Protein AF-F8KZX0-F1 (afdb_monomer_lite)

Sequence (262 aa):
MIFGRAATSLEFDDMYLGILDINRLIKRHTGSPDIGVRWKLYHRVVILLSEENKKFIFSDSNEFKTLSKIDRVSIVVEDLLTSICIQCSDLICHLLLLYSSYPEAFKANLDNCIHETLRLYPLTDIWTRKPEENERGWIASLIQLNRSGWSEPDHFKPERWNLEDHPQLISWGFDSRSCPASRIGYNLSKKMIQKVLLNENIWILPASNFKHNRTFLEGCQVWIGEGMKPPSLKWKFKGQWTNQFHQWIFSRLRMLDQGELW

Secondary structure (DSSP, 8-state):
-TTSSPPPHHHHHHHHHHHHHHHHHHHH--S---HHHHHHHHHHHHHHHHT--TTSTTTT-HHHHHS-HHHHHHIIIIIIIHIIIIIHHHHHHHHHHHHTT-HHHHHH-HHHHHHHHHHHS-S--EEEE--BTTB--EEEEHHHHHHTT-SSTTS--GGGGGSSS-----TT--GGG--TTHHHHHHHHHHHHIIIIISS-EEEEE-TT----TT-TT--EEEEEESSPPS-----BTTHHHHHHHHHHH-S-EEE-GGGB-

Radius of gyration: 20.17 Å; chains: 1; bounding box: 47×50×59 Å

InterPro domains:
  IPR036396 Cytochrome P450 superfamily [G3DSA:1.10.630.10] (86-219)
  IPR036396 Cytochrome P450 superfamily [SSF48264] (91-207)

Organism: Parachlamydia acanthamoebae (strain UV7) (NCBI:txid765952)

pLDDT: mean 79.88, std 13.05, range [42.66, 96.06]

Structure (mmCIF, N/CA/C/O backbone):
data_AF-F8KZX0-F1
#
_entry.id   AF-F8KZX0-F1
#
loop_
_atom_site.group_PDB
_atom_site.id
_atom_site.type_symbol
_atom_site.label_atom_id
_atom_site.label_alt_id
_atom_site.label_comp_id
_atom_site.label_asym_id
_atom_site.label_entity_id
_atom_site.label_seq_id
_atom_site.pdbx_PDB_ins_code
_atom_site.Cartn_x
_atom_site.Cartn_y
_atom_site.Cartn_z
_atom_site.occupancy
_atom_site.B_iso_or_equiv
_atom_site.auth_seq_id
_atom_site.auth_comp_id
_atom_site.auth_asym_id
_atom_site.auth_atom_id
_atom_site.pdbx_PDB_model_num
ATOM 1 N N . MET A 1 1 ? 14.305 -3.148 1.106 1.00 66.12 1 MET A N 1
ATOM 2 C CA . MET A 1 1 ? 15.443 -2.656 0.300 1.00 66.12 1 MET A CA 1
ATOM 3 C C . MET A 1 1 ? 15.276 -3.194 -1.115 1.00 66.12 1 MET A C 1
ATOM 5 O O . MET A 1 1 ? 15.649 -4.332 -1.347 1.00 66.12 1 MET A O 1
ATOM 9 N N . ILE A 1 2 ? 14.635 -2.448 -2.023 1.00 76.62 2 ILE A N 1
ATOM 10 C CA . ILE A 1 2 ? 14.327 -2.919 -3.394 1.00 76.62 2 ILE A CA 1
ATOM 11 C C . ILE A 1 2 ? 15.614 -3.122 -4.198 1.00 76.62 2 ILE A C 1
ATOM 13 O O . ILE A 1 2 ? 15.839 -4.190 -4.754 1.00 76.62 2 ILE A O 1
ATOM 17 N N . PHE A 1 3 ? 16.506 -2.133 -4.153 1.00 86.94 3 PHE A N 1
ATOM 18 C CA . PHE A 1 3 ? 17.828 -2.162 -4.780 1.00 86.94 3 PHE A CA 1
ATOM 19 C C . PHE A 1 3 ? 18.903 -2.736 -3.857 1.00 86.94 3 PHE A C 1
ATOM 21 O O . PHE A 1 3 ? 20.047 -2.315 -3.915 1.00 86.94 3 PHE A O 1
ATOM 28 N N . GLY A 1 4 ? 18.547 -3.628 -2.927 1.00 83.06 4 GLY A N 1
ATOM 29 C CA . GLY A 1 4 ? 19.534 -4.304 -2.078 1.00 83.06 4 GLY A CA 1
ATOM 30 C C . GLY A 1 4 ? 20.311 -3.423 -1.088 1.00 83.06 4 GLY A C 1
ATOM 31 O O . GLY A 1 4 ? 21.211 -3.918 -0.409 1.00 83.06 4 GLY A O 1
ATOM 32 N N . ARG A 1 5 ? 19.965 -2.134 -0.995 1.00 87.50 5 ARG A N 1
ATOM 33 C CA . ARG A 1 5 ? 20.520 -1.143 -0.065 1.00 87.50 5 ARG A CA 1
ATOM 34 C C . ARG A 1 5 ? 19.452 -0.163 0.424 1.00 87.50 5 ARG A C 1
ATOM 36 O O . ARG A 1 5 ? 18.318 -0.166 -0.069 1.00 87.50 5 ARG A O 1
ATOM 43 N N . ALA A 1 6 ? 19.819 0.649 1.413 1.00 83.56 6 ALA A N 1
ATOM 44 C CA . ALA A 1 6 ? 19.035 1.811 1.809 1.00 83.56 6 ALA A CA 1
ATOM 45 C C . ALA A 1 6 ? 19.079 2.874 0.701 1.00 83.56 6 ALA A C 1
ATOM 47 O O . ALA A 1 6 ? 20.105 3.034 0.031 1.00 83.56 6 ALA A O 1
ATOM 48 N N . ALA A 1 7 ? 17.957 3.567 0.512 1.00 84.50 7 ALA A N 1
ATOM 49 C CA . ALA A 1 7 ? 17.901 4.715 -0.379 1.00 84.50 7 ALA A CA 1
ATOM 50 C C . ALA A 1 7 ? 18.611 5.907 0.276 1.00 84.50 7 ALA A C 1
ATOM 52 O O . ALA A 1 7 ? 18.482 6.118 1.484 1.00 84.50 7 ALA A O 1
ATOM 53 N N . THR A 1 8 ? 19.351 6.678 -0.512 1.00 88.75 8 THR A N 1
ATOM 54 C CA . THR A 1 8 ? 19.869 7.983 -0.086 1.00 88.75 8 THR A CA 1
ATOM 55 C C . THR A 1 8 ? 18.732 9.008 -0.030 1.00 88.75 8 THR A C 1
ATOM 57 O O . THR A 1 8 ? 17.682 8.810 -0.645 1.00 88.75 8 THR A O 1
ATOM 60 N N . SER A 1 9 ? 18.925 10.128 0.675 1.00 85.69 9 SER A N 1
ATOM 61 C CA . SER A 1 9 ? 17.917 11.201 0.711 1.00 85.69 9 SER A CA 1
ATOM 62 C C . SER A 1 9 ? 17.603 11.735 -0.688 1.00 85.69 9 SER A C 1
ATOM 64 O O . SER A 1 9 ? 16.442 11.901 -1.035 1.00 85.69 9 SER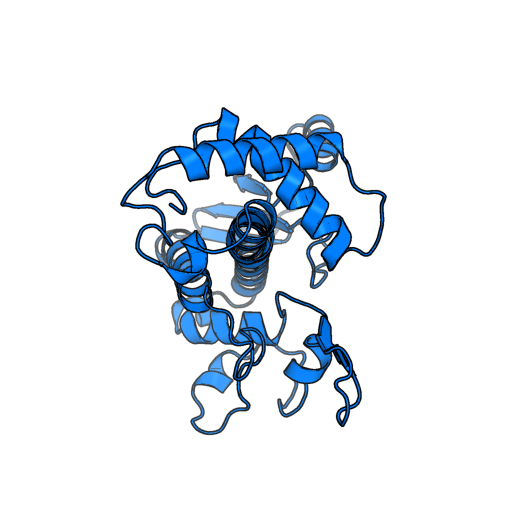 A O 1
ATOM 66 N N . LEU A 1 10 ? 18.632 11.897 -1.528 1.00 87.81 10 LEU A N 1
ATOM 67 C CA . LEU A 1 10 ? 18.468 12.339 -2.913 1.00 87.81 10 LEU A CA 1
ATOM 68 C C . LEU A 1 10 ? 17.626 11.355 -3.738 1.00 87.81 10 LEU A C 1
ATOM 70 O O . LEU A 1 10 ? 16.743 11.767 -4.482 1.00 87.81 10 LEU A O 1
ATOM 74 N N . GLU A 1 11 ? 17.883 10.051 -3.602 1.00 89.94 11 GLU A N 1
ATOM 75 C CA . GLU A 1 11 ? 17.077 9.017 -4.263 1.00 89.94 11 GLU A CA 1
ATOM 76 C C . GLU A 1 11 ? 15.624 9.056 -3.802 1.00 89.94 11 GLU A C 1
ATOM 78 O O . GLU A 1 11 ? 14.715 8.952 -4.622 1.00 89.94 11 GLU A O 1
ATOM 83 N N . PHE A 1 12 ? 15.401 9.218 -2.498 1.00 85.88 12 PHE A N 1
ATOM 84 C CA . PHE A 1 12 ? 14.059 9.330 -1.949 1.00 85.88 12 PHE A CA 1
ATOM 85 C C . PHE A 1 12 ? 13.320 10.546 -2.521 1.00 85.88 12 PHE A C 1
ATOM 87 O O . PHE A 1 12 ? 12.191 10.397 -2.989 1.00 85.88 12 PHE A O 1
ATOM 94 N N . ASP A 1 13 ? 13.960 11.714 -2.547 1.00 82.75 13 ASP A N 1
ATOM 95 C CA . ASP A 1 13 ? 13.355 12.959 -3.027 1.00 82.75 13 ASP A CA 1
ATOM 96 C C . ASP A 1 13 ? 13.044 12.919 -4.532 1.00 82.75 13 ASP A C 1
ATOM 98 O O . ASP A 1 13 ? 11.969 13.356 -4.954 1.00 82.75 13 ASP A O 1
ATOM 102 N N . ASP A 1 14 ? 13.935 12.332 -5.337 1.00 87.56 14 ASP A N 1
ATOM 103 C CA . ASP A 1 14 ? 13.727 12.161 -6.780 1.00 87.56 14 ASP A CA 1
ATOM 104 C C . ASP A 1 14 ? 12.597 11.172 -7.096 1.00 87.56 14 ASP A C 1
ATOM 106 O O . ASP A 1 14 ? 11.864 11.350 -8.072 1.00 87.56 14 ASP A O 1
ATOM 110 N N . MET A 1 15 ? 12.460 10.105 -6.302 1.00 88.75 15 MET A N 1
ATOM 111 C CA . MET A 1 15 ? 11.534 9.015 -6.610 1.00 88.75 15 MET A CA 1
ATOM 112 C C . MET A 1 15 ? 10.144 9.225 -6.011 1.00 88.75 15 MET A C 1
ATOM 114 O O . MET A 1 15 ? 9.132 8.978 -6.671 1.00 88.75 15 MET A O 1
ATOM 118 N N . TYR A 1 16 ? 10.071 9.660 -4.754 1.00 85.12 16 TYR A N 1
ATOM 119 C CA . TYR A 1 16 ? 8.833 9.622 -3.981 1.00 85.12 16 TYR A CA 1
ATOM 120 C C . TYR A 1 16 ? 7.743 10.537 -4.554 1.00 85.12 16 TYR A C 1
ATOM 122 O O . TYR A 1 16 ? 6.581 10.136 -4.625 1.00 85.12 16 TYR A O 1
ATOM 130 N N . LEU A 1 17 ? 8.102 11.739 -5.019 1.00 84.81 17 LEU A N 1
ATOM 131 C CA . LEU A 1 17 ? 7.138 12.667 -5.625 1.00 84.81 17 LEU A CA 1
ATOM 132 C C . LEU A 1 17 ? 6.527 12.109 -6.916 1.00 84.81 17 LEU A C 1
ATOM 134 O O . LEU A 1 17 ? 5.321 12.234 -7.119 1.00 84.81 17 LEU A O 1
ATOM 138 N N . GLY A 1 18 ? 7.327 11.441 -7.751 1.00 87.19 18 GLY A N 1
ATOM 139 C CA . GLY A 1 18 ? 6.820 10.793 -8.959 1.00 87.19 18 GLY A CA 1
ATOM 140 C C . GLY A 1 18 ? 5.894 9.610 -8.649 1.00 87.19 18 GLY A C 1
ATOM 141 O O . GLY A 1 18 ? 4.861 9.463 -9.296 1.00 87.19 18 GLY A O 1
ATOM 142 N N . ILE A 1 19 ? 6.205 8.810 -7.620 1.00 86.69 19 ILE A N 1
ATOM 143 C CA . ILE A 1 19 ? 5.333 7.708 -7.166 1.00 86.69 19 ILE A CA 1
ATOM 144 C C . ILE A 1 19 ? 3.990 8.263 -6.672 1.00 86.69 19 ILE A C 1
ATOM 146 O O . ILE A 1 19 ? 2.931 7.720 -6.992 1.00 86.69 19 ILE A O 1
ATOM 150 N N . LEU A 1 20 ? 4.014 9.368 -5.919 1.00 79.75 20 LEU A N 1
ATOM 151 C CA . LEU A 1 20 ? 2.794 10.041 -5.475 1.00 79.75 20 LEU A CA 1
ATOM 152 C C . LEU A 1 20 ? 1.958 10.570 -6.641 1.00 79.75 20 LEU A C 1
ATOM 154 O O . LEU A 1 20 ? 0.738 10.417 -6.609 1.00 79.75 20 LEU A O 1
ATOM 158 N N . ASP A 1 21 ? 2.582 11.182 -7.647 1.00 82.38 21 ASP A N 1
ATOM 159 C CA . ASP A 1 21 ? 1.889 11.666 -8.845 1.00 82.38 21 ASP A CA 1
ATOM 160 C C . ASP A 1 21 ? 1.216 10.516 -9.615 1.00 82.38 21 ASP A C 1
ATOM 162 O O . ASP A 1 21 ? 0.030 10.594 -9.937 1.00 82.38 21 ASP A O 1
ATOM 166 N N . ILE A 1 22 ? 1.927 9.401 -9.824 1.00 81.62 22 ILE A N 1
ATOM 167 C CA . ILE A 1 22 ? 1.373 8.189 -10.449 1.00 81.62 22 ILE A CA 1
ATOM 168 C C . ILE A 1 22 ? 0.162 7.684 -9.662 1.00 81.62 22 ILE A C 1
ATOM 170 O O . ILE A 1 22 ? -0.911 7.486 -10.233 1.00 81.62 22 ILE A O 1
ATOM 174 N N . ASN A 1 23 ? 0.292 7.548 -8.343 1.00 77.38 23 ASN A N 1
ATOM 175 C CA . ASN A 1 23 ? -0.811 7.104 -7.499 1.00 77.38 23 ASN A CA 1
ATOM 176 C C . ASN A 1 23 ? -2.001 8.079 -7.510 1.00 77.38 23 ASN A C 1
ATOM 178 O O . ASN A 1 23 ? -3.152 7.640 -7.483 1.00 77.38 23 ASN A O 1
ATOM 182 N N . ARG A 1 24 ? -1.752 9.395 -7.568 1.00 75.19 24 ARG A N 1
ATOM 183 C CA . ARG A 1 24 ? -2.810 10.408 -7.704 1.00 75.19 24 ARG A CA 1
ATOM 184 C C . ARG A 1 24 ? -3.602 10.195 -8.991 1.00 75.19 24 ARG A C 1
ATOM 186 O O . ARG A 1 24 ? -4.827 10.154 -8.924 1.00 75.19 24 ARG A O 1
ATOM 193 N N . LEU A 1 25 ? -2.936 9.980 -10.122 1.00 74.25 25 LEU A N 1
ATOM 194 C CA . LEU A 1 25 ? -3.635 9.732 -11.383 1.00 74.25 25 LEU A CA 1
ATOM 195 C C . LEU A 1 25 ? -4.366 8.384 -11.400 1.00 74.25 25 LEU A C 1
ATOM 197 O O . LEU A 1 25 ? -5.522 8.346 -11.809 1.00 74.25 25 LEU A O 1
ATOM 201 N N . ILE A 1 26 ? -3.738 7.307 -10.911 1.00 70.25 26 ILE A N 1
ATOM 202 C CA . ILE A 1 26 ? -4.334 5.959 -10.907 1.00 70.25 26 ILE A CA 1
ATOM 203 C C . ILE A 1 26 ? -5.531 5.873 -9.951 1.00 70.25 26 ILE A C 1
ATOM 205 O O . ILE A 1 26 ? -6.601 5.420 -10.345 1.00 70.25 26 ILE A O 1
ATOM 209 N N . LYS A 1 27 ? -5.374 6.286 -8.686 1.00 64.00 27 LYS A N 1
ATOM 210 C CA . LYS A 1 27 ? -6.422 6.114 -7.664 1.00 64.00 27 LYS A CA 1
ATOM 211 C C . LYS A 1 27 ? -7.394 7.287 -7.591 1.00 64.00 27 LYS A C 1
ATOM 213 O O . LYS A 1 27 ? -8.567 7.099 -7.283 1.00 64.00 27 LYS A O 1
ATOM 218 N N . ARG A 1 28 ? -6.940 8.519 -7.838 1.00 59.25 28 ARG A N 1
ATOM 219 C CA . ARG A 1 28 ? -7.712 9.736 -7.511 1.00 59.25 28 ARG A CA 1
ATOM 220 C C . ARG A 1 28 ? -8.344 10.411 -8.723 1.00 59.25 28 ARG A C 1
ATOM 222 O O . ARG A 1 28 ? -9.026 11.414 -8.538 1.00 59.25 28 ARG A O 1
ATOM 229 N N . HIS A 1 29 ? -8.158 9.843 -9.920 1.00 57.62 29 HIS A N 1
ATOM 230 C CA . HIS A 1 29 ? -8.886 10.168 -11.156 1.00 57.62 29 HIS A CA 1
ATOM 231 C C . HIS A 1 29 ? -8.921 11.669 -11.509 1.00 57.62 29 HIS A C 1
ATOM 233 O O . HIS A 1 29 ? -9.809 12.129 -12.223 1.00 57.62 29 HIS A O 1
ATOM 239 N N . THR A 1 30 ? -7.977 12.456 -10.989 1.00 54.84 30 THR A N 1
ATOM 240 C CA . THR A 1 30 ? -7.970 13.916 -11.088 1.00 54.84 30 THR A CA 1
ATOM 241 C C . THR A 1 30 ? -6.541 14.411 -11.271 1.00 54.84 30 THR A C 1
ATOM 243 O O . THR A 1 30 ? -5.635 14.005 -10.543 1.00 54.84 30 THR A O 1
ATOM 246 N N . GLY A 1 31 ? -6.345 15.296 -12.252 1.00 65.12 31 GLY A N 1
ATOM 247 C CA . GLY A 1 31 ? -5.082 15.997 -12.484 1.00 65.12 31 GLY A CA 1
ATOM 248 C C . GLY A 1 31 ? -4.433 15.719 -13.840 1.00 65.12 31 GLY A C 1
ATOM 249 O O . GLY A 1 31 ? -4.767 14.765 -14.540 1.00 65.12 31 GLY A O 1
ATOM 250 N N . SER A 1 32 ? -3.485 16.583 -14.189 1.00 79.88 32 SER A N 1
ATOM 251 C CA . SER A 1 32 ? -2.540 16.371 -15.285 1.00 79.88 32 SER A CA 1
ATOM 252 C C . SER A 1 32 ? -1.252 15.778 -14.714 1.00 79.88 32 SER A C 1
ATOM 254 O O . SER A 1 32 ? -0.872 16.162 -13.607 1.00 79.88 32 SER A O 1
ATOM 256 N N . PRO A 1 33 ? -0.567 14.877 -15.438 1.00 84.94 33 PRO A N 1
ATOM 257 C CA . PRO A 1 33 ? 0.698 14.326 -14.972 1.00 84.94 33 PRO A CA 1
ATOM 258 C C . PRO A 1 33 ? 1.737 15.433 -14.788 1.00 84.94 33 PRO A C 1
ATOM 260 O O . PRO A 1 33 ? 1.977 16.217 -15.710 1.00 84.94 33 PRO A O 1
ATOM 263 N N . ASP A 1 34 ? 2.403 15.461 -13.635 1.00 89.69 34 ASP A N 1
ATOM 264 C CA . ASP A 1 34 ? 3.603 16.277 -13.469 1.00 89.69 34 ASP A CA 1
ATOM 265 C C . ASP A 1 34 ? 4.776 15.594 -14.191 1.00 89.69 34 ASP A C 1
ATOM 267 O O . ASP A 1 34 ? 5.433 14.668 -13.702 1.00 89.69 34 ASP A O 1
ATOM 271 N N . ILE A 1 35 ? 5.015 16.041 -15.423 1.00 92.56 35 ILE A N 1
ATOM 272 C CA . ILE A 1 35 ? 6.053 15.482 -16.292 1.00 92.56 35 ILE A CA 1
ATOM 273 C C . ILE A 1 35 ? 7.449 15.673 -15.689 1.00 92.56 35 ILE A C 1
ATOM 275 O O . ILE A 1 35 ? 8.294 14.792 -15.835 1.00 92.56 35 ILE A O 1
ATOM 279 N N . GLY A 1 36 ? 7.693 16.774 -14.971 1.00 94.19 36 GLY A N 1
ATOM 280 C CA . GLY A 1 36 ? 8.998 17.071 -14.385 1.00 94.19 36 GLY A CA 1
ATOM 281 C C . GLY A 1 36 ? 9.389 16.060 -13.309 1.00 94.19 36 GLY A C 1
ATOM 282 O O . GLY A 1 36 ? 10.494 15.511 -13.345 1.00 94.19 36 GLY A O 1
ATOM 283 N N . VAL A 1 37 ? 8.478 15.760 -12.378 1.00 91.44 37 VAL A N 1
ATOM 284 C CA . VAL A 1 37 ? 8.741 14.764 -11.322 1.00 91.44 37 VAL A CA 1
ATOM 285 C C . VAL A 1 37 ? 8.771 13.336 -11.870 1.00 91.44 37 VAL A C 1
ATOM 287 O O . VAL A 1 37 ? 9.606 12.541 -11.437 1.00 91.44 37 VAL A O 1
ATOM 290 N N . ARG A 1 38 ? 7.940 13.005 -12.871 1.00 91.19 38 ARG A N 1
ATOM 291 C CA . ARG A 1 38 ? 7.985 11.694 -13.549 1.00 91.19 38 ARG A CA 1
ATOM 292 C C . ARG A 1 38 ? 9.307 11.462 -14.259 1.00 91.19 38 ARG A C 1
ATOM 294 O O . ARG A 1 38 ? 9.842 10.357 -14.214 1.00 91.19 38 ARG A O 1
ATOM 301 N N . TRP A 1 39 ? 9.847 12.503 -14.885 1.00 94.19 39 TRP A N 1
ATOM 302 C CA . TRP A 1 39 ? 11.127 12.432 -15.577 1.00 94.19 39 TRP A CA 1
ATOM 303 C C . TRP A 1 39 ? 12.280 12.172 -14.605 1.00 94.19 39 TRP A C 1
ATOM 305 O O . TRP A 1 39 ? 13.108 11.295 -14.854 1.00 94.19 39 TRP A O 1
ATOM 315 N N . LYS A 1 40 ? 12.296 12.863 -13.455 1.00 95.00 40 LYS A N 1
ATOM 316 C CA . LYS A 1 40 ? 13.271 12.609 -12.380 1.00 95.00 40 LYS A CA 1
ATOM 317 C C . LYS A 1 40 ? 13.188 11.175 -11.862 1.00 95.00 40 LYS A C 1
ATOM 319 O O . LYS A 1 40 ? 14.212 10.495 -11.816 1.00 95.00 40 LYS A O 1
ATOM 324 N N . LEU A 1 41 ? 11.981 10.698 -11.551 1.00 94.31 41 LEU A N 1
ATOM 325 C CA . LEU A 1 41 ? 11.744 9.319 -11.121 1.00 94.31 41 LEU A CA 1
ATOM 326 C C . LEU A 1 41 ? 12.252 8.310 -12.160 1.00 94.31 41 LEU A C 1
ATOM 328 O O . LEU A 1 41 ? 13.023 7.415 -11.815 1.00 94.31 41 LEU A O 1
ATOM 332 N N . TYR A 1 42 ? 11.868 8.476 -13.429 1.00 95.12 42 TYR A N 1
ATOM 333 C CA . TYR A 1 42 ? 12.300 7.603 -14.520 1.00 95.12 42 TYR A CA 1
ATOM 334 C C . TYR A 1 42 ? 13.828 7.541 -14.614 1.00 95.12 42 TYR A C 1
ATOM 336 O O . TYR A 1 42 ? 14.412 6.457 -14.560 1.00 95.12 42 TYR A O 1
ATOM 344 N N . HIS A 1 43 ? 14.495 8.695 -14.692 1.00 95.81 43 HIS A N 1
ATOM 345 C CA . HIS A 1 43 ? 15.951 8.747 -14.796 1.00 95.81 43 HIS A CA 1
ATOM 346 C C . HIS A 1 43 ? 16.648 8.158 -13.578 1.00 95.81 43 HIS A C 1
ATOM 348 O O . HIS A 1 43 ? 17.628 7.428 -13.735 1.00 95.81 43 HIS A O 1
ATOM 354 N N . ARG A 1 44 ? 16.130 8.422 -12.376 1.00 96.00 44 ARG A N 1
ATOM 355 C CA . ARG A 1 44 ? 16.688 7.861 -11.151 1.00 96.00 44 ARG A CA 1
ATOM 356 C C . ARG A 1 44 ? 16.623 6.337 -11.159 1.00 96.00 44 ARG A C 1
ATOM 358 O O . ARG A 1 44 ? 17.622 5.692 -10.857 1.00 96.00 44 ARG A O 1
ATOM 365 N N . VAL A 1 45 ? 15.490 5.758 -11.554 1.00 94.94 45 VAL A N 1
ATOM 366 C CA . VAL A 1 45 ? 15.341 4.299 -11.643 1.00 94.94 45 VAL A CA 1
ATOM 367 C C . VAL A 1 45 ? 16.236 3.716 -12.734 1.00 94.94 45 VAL A C 1
ATOM 369 O O . VAL A 1 45 ? 16.859 2.686 -12.501 1.00 94.94 45 VAL A O 1
ATOM 372 N N . VAL A 1 46 ? 16.380 4.379 -13.886 1.00 95.38 46 VAL A N 1
ATOM 373 C CA . VAL A 1 46 ? 17.326 3.947 -14.931 1.00 95.38 46 VAL A CA 1
ATOM 374 C C . VAL A 1 46 ? 18.761 3.892 -14.400 1.00 95.38 46 VAL A C 1
ATOM 376 O O . VAL A 1 46 ? 19.449 2.903 -14.647 1.00 95.38 46 VAL A O 1
ATOM 379 N N . ILE A 1 47 ? 19.199 4.911 -13.651 1.00 95.31 47 ILE A N 1
ATOM 380 C CA . ILE A 1 47 ? 20.528 4.929 -13.021 1.00 95.31 47 ILE A CA 1
ATOM 381 C C . ILE A 1 47 ? 20.664 3.749 -12.053 1.00 95.31 47 ILE A C 1
ATOM 383 O O . ILE A 1 47 ? 21.588 2.955 -12.196 1.00 95.31 47 ILE A O 1
ATOM 387 N N . LEU A 1 48 ? 19.706 3.567 -11.140 1.00 94.31 48 LEU A N 1
ATOM 388 C CA . LEU A 1 48 ? 19.738 2.483 -10.149 1.00 94.31 48 LEU A CA 1
ATOM 389 C C . LEU A 1 48 ? 19.741 1.088 -10.790 1.00 94.31 48 LEU A C 1
ATOM 391 O O . LEU A 1 48 ? 20.426 0.186 -10.313 1.00 94.31 48 LEU A O 1
ATOM 395 N N . LEU A 1 49 ? 19.006 0.903 -11.889 1.00 93.12 49 LEU A N 1
ATOM 396 C CA . LEU A 1 49 ? 19.005 -0.348 -12.651 1.00 93.12 49 LEU A CA 1
ATOM 397 C C . LEU A 1 49 ? 20.336 -0.606 -13.373 1.00 93.12 49 LEU A C 1
ATOM 399 O O . LEU A 1 49 ? 20.645 -1.760 -13.659 1.00 93.12 49 LEU A O 1
ATOM 403 N N . SER A 1 50 ? 21.119 0.438 -13.659 1.00 92.12 50 SER A N 1
ATOM 404 C CA . SER A 1 50 ? 22.447 0.318 -14.274 1.00 92.12 50 SER A CA 1
ATOM 405 C C . SER A 1 50 ? 23.579 0.041 -13.278 1.00 92.12 50 SER A C 1
ATOM 407 O O . SER A 1 50 ? 24.655 -0.364 -13.698 1.00 92.12 50 SER A O 1
ATOM 409 N N . GLU A 1 51 ? 23.346 0.188 -11.967 1.00 90.56 51 GLU A N 1
ATOM 410 C CA . GLU A 1 51 ? 24.350 -0.063 -10.914 1.00 90.56 51 GLU A CA 1
ATOM 411 C C . GLU A 1 51 ? 24.687 -1.562 -10.713 1.00 90.56 51 GLU A C 1
ATOM 413 O O . GLU A 1 51 ? 25.457 -1.895 -9.816 1.00 90.56 51 GLU A O 1
ATOM 418 N N . GLU A 1 52 ? 24.101 -2.473 -11.505 1.00 79.44 52 GLU A N 1
ATOM 419 C CA . GLU A 1 52 ? 24.307 -3.937 -11.464 1.00 79.44 52 GLU A CA 1
ATOM 420 C C . GLU A 1 52 ? 24.393 -4.530 -10.044 1.00 79.44 52 GLU A C 1
ATOM 422 O O . GLU A 1 52 ? 25.270 -5.323 -9.688 1.00 79.44 52 GLU A O 1
ATOM 427 N N . ASN A 1 53 ? 23.440 -4.155 -9.191 1.00 88.50 53 ASN A N 1
ATOM 428 C CA . ASN A 1 53 ? 23.426 -4.614 -7.812 1.00 88.50 53 ASN A CA 1
ATOM 429 C C . ASN A 1 53 ? 22.898 -6.053 -7.701 1.00 88.50 53 ASN A C 1
ATOM 431 O O . ASN A 1 53 ? 21.702 -6.298 -7.855 1.00 88.50 53 ASN A O 1
ATOM 435 N N . LYS A 1 54 ? 23.762 -7.004 -7.321 1.00 89.81 54 LYS A N 1
ATOM 436 C CA . LYS A 1 54 ? 23.388 -8.418 -7.100 1.00 89.81 54 LYS A CA 1
ATOM 437 C C . LYS A 1 54 ? 22.281 -8.621 -6.060 1.00 89.81 54 LYS A C 1
ATOM 439 O O . LYS A 1 54 ? 21.600 -9.637 -6.089 1.00 89.81 54 LYS A O 1
ATOM 444 N N . LYS A 1 55 ? 22.093 -7.667 -5.143 1.00 88.88 55 LYS A N 1
ATOM 445 C CA . LYS A 1 55 ? 21.039 -7.694 -4.118 1.00 88.88 55 LYS A CA 1
ATOM 446 C C . LYS A 1 55 ? 19.724 -7.044 -4.576 1.00 88.88 55 LYS A C 1
ATOM 448 O O . LYS A 1 55 ? 18.794 -6.956 -3.774 1.00 88.88 55 LYS A O 1
ATOM 453 N N . PHE A 1 56 ? 19.640 -6.530 -5.804 1.00 90.19 56 PHE A N 1
ATOM 454 C CA . PHE A 1 56 ? 18.379 -6.063 -6.383 1.00 90.19 56 PHE A CA 1
ATOM 455 C C . PHE A 1 56 ? 17.401 -7.234 -6.533 1.00 90.19 56 PHE A C 1
ATOM 457 O O . PHE A 1 56 ? 17.803 -8.328 -6.903 1.00 90.19 56 PHE A O 1
ATOM 464 N N . ILE A 1 57 ? 16.113 -7.010 -6.267 1.00 85.50 57 ILE A N 1
ATOM 465 C CA . ILE A 1 57 ? 15.111 -8.090 -6.226 1.00 85.50 57 ILE A CA 1
ATOM 466 C C . ILE A 1 57 ? 14.962 -8.869 -7.547 1.00 85.50 57 ILE A C 1
ATOM 468 O O . ILE A 1 57 ? 14.607 -10.042 -7.513 1.00 85.50 57 ILE A O 1
ATOM 472 N N . PHE A 1 58 ? 15.266 -8.246 -8.691 1.00 89.06 58 PHE A N 1
ATOM 473 C CA . PHE A 1 58 ? 15.251 -8.897 -10.007 1.00 89.06 58 PHE A CA 1
ATOM 474 C C . PHE A 1 58 ? 16.657 -9.077 -10.601 1.00 89.06 58 PHE A C 1
ATOM 476 O O . PHE A 1 58 ? 16.796 -9.213 -11.816 1.00 89.06 58 PHE A O 1
ATOM 483 N N . SER A 1 59 ? 17.712 -9.062 -9.775 1.00 88.50 59 SER A N 1
ATOM 484 C CA . SER A 1 59 ? 19.104 -9.202 -10.237 1.00 88.50 59 SER A CA 1
ATOM 485 C C . SER A 1 59 ? 19.345 -10.491 -11.029 1.00 88.50 59 SER A C 1
ATOM 487 O O . SER A 1 59 ? 20.098 -10.468 -12.003 1.00 88.50 59 SER A O 1
ATOM 489 N N . ASP A 1 60 ? 18.667 -11.580 -10.666 1.00 88.00 60 ASP A N 1
ATOM 490 C CA . ASP A 1 60 ? 18.839 -12.908 -11.266 1.00 88.00 60 ASP A CA 1
ATOM 491 C C . ASP A 1 60 ? 17.725 -13.295 -12.259 1.00 88.00 60 ASP A C 1
ATOM 493 O O . ASP A 1 60 ? 17.783 -14.370 -12.851 1.00 88.00 60 ASP A O 1
ATOM 497 N N . SER A 1 61 ? 16.727 -12.433 -12.501 1.00 91.06 61 SER A N 1
ATOM 498 C CA . SER A 1 61 ? 15.658 -12.730 -13.472 1.00 91.06 61 SER A CA 1
ATOM 499 C C . SER A 1 61 ? 16.109 -12.421 -14.898 1.00 91.06 61 SER A C 1
ATOM 501 O O . SER A 1 61 ? 16.355 -11.266 -15.259 1.00 91.06 61 SER A O 1
ATOM 503 N N . ASN A 1 62 ? 16.188 -13.460 -15.729 1.00 91.50 62 ASN A N 1
ATOM 504 C CA . ASN A 1 62 ? 16.498 -13.315 -17.150 1.00 91.50 62 ASN A CA 1
ATOM 505 C C . ASN A 1 62 ? 15.342 -12.654 -17.901 1.00 91.50 62 ASN A C 1
ATOM 507 O O . ASN A 1 62 ? 15.576 -11.785 -18.737 1.00 91.50 62 ASN A O 1
ATOM 511 N N . GLU A 1 63 ? 14.105 -12.992 -17.546 1.00 92.12 63 GLU A N 1
ATOM 512 C CA . GLU A 1 63 ? 12.889 -12.417 -18.115 1.00 92.12 63 GLU A CA 1
ATOM 513 C C . GLU A 1 63 ? 12.905 -10.901 -17.935 1.00 92.12 63 GLU A C 1
ATOM 515 O O . GLU A 1 63 ? 12.829 -10.163 -18.915 1.00 92.12 63 GLU A O 1
ATOM 520 N N . PHE A 1 64 ? 13.139 -10.429 -16.706 1.00 91.88 64 PHE A N 1
ATOM 521 C CA . PHE A 1 64 ? 13.234 -9.001 -16.417 1.00 91.88 64 PHE A CA 1
ATOM 522 C C . PHE A 1 64 ? 14.337 -8.317 -17.234 1.00 91.88 64 PHE A C 1
ATOM 524 O O . PHE A 1 64 ? 14.131 -7.220 -17.747 1.00 91.88 64 PHE A O 1
ATOM 531 N N . LYS A 1 65 ? 15.503 -8.954 -17.401 1.00 90.81 65 LYS A N 1
ATOM 532 C CA . LYS A 1 65 ? 16.624 -8.396 -18.181 1.00 90.81 65 LYS A CA 1
ATOM 533 C C . LYS A 1 65 ? 16.325 -8.281 -19.676 1.00 90.81 65 LYS A C 1
ATOM 535 O O . LYS A 1 65 ? 16.851 -7.366 -20.307 1.00 90.81 65 LYS A O 1
ATOM 540 N N . THR A 1 66 ? 15.503 -9.174 -20.229 1.00 94.75 66 THR A N 1
ATOM 541 C CA . THR A 1 66 ? 15.111 -9.140 -21.651 1.00 94.75 66 THR A CA 1
ATOM 542 C C . THR A 1 66 ? 14.095 -8.048 -21.982 1.00 94.75 66 THR A C 1
ATOM 544 O O . THR A 1 66 ? 13.940 -7.691 -23.148 1.00 94.75 66 THR A O 1
ATOM 547 N N . LEU A 1 67 ? 13.427 -7.489 -20.970 1.00 94.50 67 LEU A N 1
ATOM 548 C CA . LEU A 1 67 ? 12.449 -6.426 -21.157 1.00 94.50 67 LEU A CA 1
ATOM 549 C C . LEU A 1 67 ? 13.091 -5.120 -21.633 1.00 94.50 67 LEU A C 1
ATOM 551 O O . LEU A 1 67 ? 14.243 -4.781 -21.317 1.00 94.50 67 LEU A O 1
ATOM 555 N N . SER A 1 68 ? 12.290 -4.323 -22.341 1.00 96.06 68 SER A N 1
ATOM 556 C CA . SER A 1 68 ? 12.703 -2.979 -22.716 1.00 96.06 68 SER A CA 1
ATOM 557 C C . SER A 1 68 ? 13.003 -2.136 -21.468 1.00 96.06 68 SER A C 1
ATOM 559 O O . SER A 1 68 ? 12.574 -2.423 -20.347 1.00 96.06 68 SER A O 1
ATOM 561 N N . LYS A 1 69 ? 13.781 -1.065 -21.639 1.00 94.50 69 LYS A N 1
ATOM 562 C CA . LYS A 1 69 ? 14.119 -0.161 -20.531 1.00 94.50 69 LYS A CA 1
ATOM 563 C C . LYS A 1 69 ? 12.866 0.434 -19.882 1.00 94.50 69 LYS A C 1
ATOM 565 O O . LYS A 1 69 ? 12.820 0.533 -18.661 1.00 94.50 69 LYS A O 1
ATOM 570 N N . ILE A 1 70 ? 11.876 0.816 -20.690 1.00 92.75 70 ILE A N 1
ATOM 571 C CA . ILE A 1 70 ? 10.642 1.421 -20.188 1.00 92.75 70 ILE A CA 1
ATOM 572 C C . ILE A 1 70 ? 9.808 0.404 -19.404 1.00 92.75 70 ILE A C 1
ATOM 574 O O . ILE A 1 70 ? 9.355 0.730 -18.311 1.00 92.75 70 ILE A O 1
ATOM 578 N N . ASP A 1 71 ? 9.715 -0.839 -19.879 1.00 92.81 71 ASP A N 1
ATOM 579 C CA . ASP A 1 71 ? 8.965 -1.897 -19.189 1.00 92.81 71 ASP A CA 1
ATOM 580 C C . ASP A 1 71 ? 9.610 -2.250 -17.845 1.00 92.81 71 ASP A C 1
ATOM 582 O O . ASP A 1 71 ? 8.926 -2.374 -16.832 1.00 92.81 71 ASP A O 1
ATOM 586 N N . ARG A 1 72 ? 10.948 -2.324 -17.793 1.00 93.75 72 ARG A N 1
ATOM 587 C CA . ARG A 1 72 ? 11.676 -2.524 -16.530 1.00 93.75 72 ARG A CA 1
ATOM 588 C C . ARG A 1 72 ? 11.403 -1.413 -15.523 1.00 93.75 72 ARG A C 1
ATOM 590 O O . ARG A 1 72 ? 11.234 -1.693 -14.337 1.00 93.75 72 ARG A O 1
ATOM 597 N N . VAL A 1 73 ? 11.378 -0.159 -15.978 1.00 93.12 73 VAL A N 1
ATOM 598 C CA . VAL A 1 73 ? 11.057 0.978 -15.108 1.00 93.12 73 VAL A CA 1
ATOM 599 C C . VAL A 1 73 ? 9.603 0.905 -14.645 1.00 93.12 73 VAL A C 1
ATOM 601 O O . VAL A 1 73 ? 9.371 1.070 -13.452 1.00 93.12 73 VAL A O 1
ATOM 604 N N . SER A 1 74 ? 8.649 0.611 -15.534 1.00 89.75 74 SER A N 1
ATOM 605 C CA . SER A 1 74 ? 7.227 0.458 -15.184 1.00 89.75 74 SER A CA 1
ATOM 606 C C . SER A 1 74 ? 7.028 -0.624 -14.116 1.00 89.75 74 SER A C 1
ATOM 608 O O . SER A 1 74 ? 6.491 -0.313 -13.059 1.00 89.75 74 SER A O 1
ATOM 610 N N . ILE A 1 75 ? 7.596 -1.826 -14.273 1.00 88.88 75 ILE A N 1
ATOM 611 C CA . ILE A 1 75 ? 7.509 -2.892 -13.253 1.00 88.88 75 ILE A CA 1
ATOM 612 C C . ILE A 1 75 ? 8.063 -2.429 -11.896 1.00 88.88 75 ILE A C 1
ATOM 614 O O . ILE A 1 75 ? 7.486 -2.680 -10.837 1.00 88.88 75 ILE A O 1
ATOM 618 N N . VAL A 1 76 ? 9.205 -1.739 -11.885 1.00 90.31 76 VAL A N 1
ATOM 619 C CA . VAL A 1 76 ? 9.805 -1.278 -10.625 1.00 90.31 76 VAL A CA 1
ATOM 620 C C . VAL A 1 76 ? 8.985 -0.157 -9.987 1.00 90.31 76 VAL A C 1
ATOM 622 O O . VAL A 1 76 ? 8.830 -0.127 -8.767 1.00 90.31 76 VAL A O 1
ATOM 625 N N . VAL A 1 77 ? 8.470 0.775 -10.781 1.00 88.56 77 VAL A N 1
ATOM 626 C CA . VAL A 1 77 ? 7.781 1.972 -10.293 1.00 88.56 77 VAL A CA 1
ATOM 627 C C . VAL A 1 77 ? 6.312 1.701 -9.986 1.00 88.56 77 VAL A C 1
ATOM 629 O O . VAL A 1 77 ? 5.849 1.939 -8.867 1.00 88.56 77 VAL A O 1
ATOM 632 N N . GLU A 1 78 ? 5.575 1.230 -10.980 1.00 79.44 78 GLU A N 1
ATOM 633 C CA . GLU A 1 78 ? 4.126 1.065 -10.932 1.00 79.44 78 GLU A CA 1
ATOM 634 C C . GLU A 1 78 ? 3.760 -0.183 -10.136 1.00 79.44 78 GLU A C 1
ATOM 636 O O . GLU A 1 78 ? 2.949 -0.090 -9.219 1.00 79.44 78 GLU A O 1
ATOM 641 N N . ASP A 1 79 ? 4.421 -1.316 -10.378 1.00 79.06 79 ASP A N 1
ATOM 642 C CA . ASP A 1 79 ? 4.042 -2.555 -9.693 1.00 79.06 79 ASP A CA 1
ATOM 643 C C . ASP A 1 79 ? 4.703 -2.683 -8.320 1.00 79.06 79 ASP A C 1
ATOM 645 O O . ASP A 1 79 ? 4.043 -3.027 -7.340 1.00 79.06 79 ASP A O 1
ATOM 649 N N . LEU A 1 80 ? 6.004 -2.400 -8.202 1.00 83.12 80 LEU A N 1
ATOM 650 C CA . LEU A 1 80 ? 6.734 -2.664 -6.960 1.00 83.12 80 LEU A CA 1
ATOM 651 C C . LEU A 1 80 ? 6.717 -1.479 -5.985 1.00 83.12 80 LEU A C 1
ATOM 653 O O . LEU A 1 80 ? 6.283 -1.620 -4.839 1.00 83.12 80 LEU A O 1
ATOM 657 N N . LEU A 1 81 ? 7.206 -0.312 -6.409 1.00 84.19 81 LEU A N 1
ATOM 658 C CA . LEU A 1 81 ? 7.336 0.860 -5.539 1.00 84.19 81 LEU A CA 1
ATOM 659 C C . LEU A 1 81 ? 5.978 1.424 -5.131 1.00 84.19 81 LEU A C 1
ATOM 661 O O . LEU A 1 81 ? 5.798 1.740 -3.960 1.00 84.19 81 LEU A O 1
ATOM 665 N N . THR A 1 82 ? 5.010 1.510 -6.042 1.00 79.81 82 THR A N 1
ATOM 666 C CA . THR A 1 82 ? 3.664 1.988 -5.689 1.00 79.81 82 THR A CA 1
ATOM 667 C C . THR A 1 82 ? 2.979 1.034 -4.707 1.00 79.81 82 THR A C 1
ATOM 669 O O . THR A 1 82 ? 2.442 1.488 -3.693 1.00 79.81 82 THR A O 1
ATOM 672 N N . SER A 1 83 ? 3.072 -0.284 -4.918 1.00 76.75 83 SER A N 1
ATOM 673 C CA . SER A 1 83 ? 2.532 -1.276 -3.975 1.00 76.75 83 SER A CA 1
ATOM 674 C C . SER A 1 83 ? 3.197 -1.189 -2.596 1.00 76.75 83 SER A C 1
ATOM 676 O O . SER A 1 83 ? 2.527 -1.173 -1.563 1.00 76.75 83 SER A O 1
ATOM 678 N N . ILE A 1 84 ? 4.525 -1.065 -2.540 1.00 78.00 84 ILE A N 1
ATOM 679 C CA . ILE A 1 84 ? 5.239 -0.990 -1.258 1.00 78.00 84 ILE A CA 1
ATOM 680 C C . ILE A 1 84 ? 5.013 0.358 -0.564 1.00 78.00 84 ILE A C 1
ATOM 682 O O . ILE A 1 84 ? 4.694 0.396 0.619 1.00 78.00 84 ILE A O 1
ATOM 686 N N . CYS A 1 85 ? 5.191 1.474 -1.264 1.00 77.44 85 CYS A N 1
ATOM 687 C CA . CYS A 1 85 ? 5.168 2.795 -0.645 1.00 77.44 85 CYS A CA 1
ATOM 688 C C . CYS A 1 85 ? 3.753 3.281 -0.355 1.00 77.44 85 CYS A C 1
ATOM 690 O O . CYS A 1 85 ? 3.541 3.896 0.687 1.00 77.44 85 CYS A O 1
ATOM 692 N N . ILE A 1 86 ? 2.796 3.036 -1.250 1.00 76.00 86 ILE A N 1
ATOM 693 C CA . ILE A 1 86 ? 1.439 3.557 -1.089 1.00 76.00 86 ILE A CA 1
ATOM 694 C C . ILE A 1 86 ? 0.542 2.517 -0.445 1.00 76.00 86 ILE A C 1
ATOM 696 O O . ILE A 1 86 ? 0.014 2.774 0.629 1.00 76.00 86 ILE A O 1
ATOM 700 N N . GLN A 1 87 ? 0.395 1.336 -1.049 1.00 80.62 87 GLN A N 1
ATOM 701 C CA . GLN A 1 87 ? -0.580 0.365 -0.550 1.00 80.62 87 GLN A CA 1
ATOM 702 C C . GLN A 1 87 ? -0.211 -0.133 0.856 1.00 80.62 87 GLN A C 1
ATOM 704 O O . GLN A 1 87 ? -1.085 -0.208 1.714 1.00 80.62 87 GLN A O 1
ATOM 709 N N . CYS A 1 88 ? 1.071 -0.384 1.156 1.00 82.44 88 CYS A N 1
ATOM 710 C CA . CYS A 1 88 ? 1.451 -0.754 2.529 1.00 82.44 88 CYS A CA 1
ATOM 711 C C . CYS A 1 88 ? 1.226 0.390 3.526 1.00 82.44 88 CYS A C 1
ATOM 713 O O . CYS A 1 88 ? 0.846 0.127 4.667 1.00 82.44 88 CYS A O 1
ATOM 715 N N . SER A 1 89 ? 1.436 1.645 3.113 1.00 79.94 89 SER A N 1
ATOM 716 C CA . SER A 1 89 ? 1.144 2.808 3.959 1.00 79.94 89 SER A CA 1
ATOM 717 C C . SER A 1 89 ? -0.355 2.944 4.215 1.00 79.94 89 SER A C 1
ATOM 719 O O . SER A 1 89 ? -0.743 3.123 5.365 1.00 79.94 89 SER A O 1
ATOM 721 N N . ASP A 1 90 ? -1.194 2.788 3.187 1.00 81.19 90 ASP A N 1
ATOM 722 C CA . ASP A 1 90 ? -2.658 2.776 3.307 1.00 81.19 90 ASP A CA 1
ATOM 723 C C . ASP A 1 90 ? -3.106 1.660 4.268 1.00 81.19 90 ASP A C 1
ATOM 725 O O . ASP A 1 90 ? -3.867 1.910 5.204 1.00 81.19 90 ASP A O 1
ATOM 729 N N . LEU A 1 91 ? -2.563 0.445 4.117 1.00 87.00 91 LEU A N 1
ATOM 730 C CA . LEU A 1 91 ? -2.845 -0.678 5.014 1.00 87.00 91 LEU A CA 1
ATOM 731 C C . LEU A 1 91 ? -2.479 -0.354 6.462 1.00 87.00 91 LEU A C 1
ATOM 733 O O . LEU A 1 91 ? -3.294 -0.552 7.358 1.00 87.00 91 LEU A O 1
ATOM 737 N N . ILE A 1 92 ? -1.276 0.170 6.696 1.00 86.38 92 ILE A N 1
ATOM 738 C CA . ILE A 1 92 ? -0.835 0.595 8.028 1.00 86.38 92 ILE A CA 1
ATOM 739 C C . ILE A 1 92 ? -1.798 1.639 8.598 1.00 86.38 92 ILE A C 1
ATOM 741 O O . ILE A 1 92 ? -2.229 1.505 9.738 1.00 86.38 92 ILE A O 1
ATOM 745 N N . CYS A 1 93 ? -2.192 2.640 7.812 1.00 83.19 93 CYS A N 1
ATOM 746 C CA . CYS A 1 93 ? -3.143 3.659 8.249 1.00 83.19 93 CYS A CA 1
ATOM 747 C C . CYS A 1 93 ? -4.489 3.038 8.652 1.00 83.19 93 CYS A C 1
ATOM 749 O O . CYS A 1 93 ? -5.014 3.350 9.720 1.00 83.19 93 CYS A O 1
ATOM 751 N N . HIS A 1 94 ? -5.039 2.121 7.849 1.00 87.94 94 HIS A N 1
ATOM 752 C CA . HIS A 1 94 ? -6.278 1.423 8.196 1.00 87.94 94 HIS A CA 1
ATOM 753 C C . HIS A 1 94 ? -6.134 0.577 9.467 1.00 87.94 94 HIS A C 1
ATOM 755 O O . HIS A 1 94 ? -7.035 0.594 10.307 1.00 87.94 94 HIS A O 1
ATOM 761 N N . LEU A 1 95 ? -4.998 -0.104 9.643 1.00 90.62 95 LEU A N 1
ATOM 762 C CA . LEU A 1 95 ? -4.699 -0.886 10.844 1.00 90.62 95 LEU A CA 1
ATOM 763 C C . LEU A 1 95 ? -4.643 -0.002 12.092 1.00 90.62 95 LEU A C 1
ATOM 765 O O . LEU A 1 95 ? -5.253 -0.351 13.095 1.00 90.62 95 LEU A O 1
ATOM 769 N N . LEU A 1 96 ? -3.982 1.158 12.032 1.00 86.75 96 LEU A N 1
ATOM 770 C CA . LEU A 1 96 ? -3.906 2.102 13.156 1.00 86.75 96 LEU A CA 1
ATOM 771 C C . LEU A 1 96 ? -5.296 2.623 13.553 1.00 86.75 96 LEU A C 1
ATOM 773 O O . LEU A 1 96 ? -5.613 2.739 14.738 1.00 86.75 96 LEU A O 1
ATOM 777 N N . LEU A 1 97 ? -6.151 2.901 12.566 1.00 85.44 97 LEU A N 1
ATOM 778 C CA . LEU A 1 97 ? -7.521 3.351 12.815 1.00 85.44 97 LEU A CA 1
ATOM 779 C C . LEU A 1 97 ? -8.368 2.256 13.458 1.00 85.44 97 LEU A C 1
ATOM 781 O O . LEU A 1 97 ? -9.064 2.525 14.435 1.00 85.44 97 LEU A O 1
ATOM 785 N N . LEU A 1 98 ? -8.289 1.025 12.959 1.00 89.50 98 LEU A N 1
ATOM 786 C CA . LEU A 1 98 ? -9.020 -0.099 13.539 1.00 89.50 98 LEU A CA 1
ATOM 787 C C . LEU A 1 98 ? -8.485 -0.470 14.925 1.00 89.50 98 LEU A C 1
ATOM 789 O O . LEU A 1 98 ? -9.281 -0.694 15.833 1.00 89.50 98 LEU A O 1
ATOM 793 N N . TYR A 1 99 ? -7.168 -0.431 15.132 1.00 88.81 99 TYR A N 1
ATOM 794 C CA . TYR A 1 99 ? -6.548 -0.649 16.440 1.00 88.81 99 TYR A CA 1
ATOM 795 C C . TYR A 1 99 ? -7.093 0.311 17.500 1.00 88.81 99 TYR A C 1
ATOM 797 O O . TYR A 1 99 ? -7.362 -0.106 18.621 1.00 88.81 99 TYR A O 1
ATOM 805 N N . SER A 1 100 ? -7.336 1.579 17.143 1.00 85.38 100 SER A N 1
ATOM 806 C CA . SER A 1 100 ? -7.888 2.568 18.081 1.00 85.38 100 SER A CA 1
ATOM 807 C C . SER A 1 100 ? -9.263 2.191 18.652 1.00 85.38 100 SER A C 1
ATOM 809 O O . SER A 1 100 ? -9.626 2.658 19.733 1.00 85.38 100 SER A O 1
ATOM 811 N N . SER A 1 101 ? -10.018 1.358 17.926 1.00 87.56 101 SER A N 1
ATOM 812 C CA . SER A 1 101 ? -11.363 0.899 18.292 1.00 87.56 101 SER A CA 1
ATOM 813 C C . SER A 1 101 ? -11.388 -0.554 18.783 1.00 87.56 101 SER A C 1
ATOM 815 O O . SER A 1 101 ? -12.255 -0.907 19.575 1.00 87.56 101 SER A O 1
ATOM 817 N N . TYR A 1 102 ? -10.435 -1.386 18.351 1.00 91.81 102 TYR A N 1
ATOM 818 C CA . TYR A 1 102 ? -10.388 -2.826 18.631 1.00 91.81 102 TYR A CA 1
ATOM 819 C C . TYR A 1 102 ? -9.009 -3.295 19.147 1.00 91.81 102 TYR A C 1
ATOM 821 O O . TYR A 1 102 ? -8.470 -4.276 18.630 1.00 91.81 102 TYR A O 1
ATOM 829 N N . PRO A 1 103 ? -8.403 -2.644 20.160 1.00 88.50 103 PRO A N 1
ATOM 830 C CA . PRO A 1 103 ? -7.021 -2.933 20.560 1.00 88.50 103 PRO A CA 1
ATOM 831 C C . PRO A 1 103 ? -6.830 -4.375 21.053 1.00 88.50 103 PRO A C 1
ATOM 833 O O . PRO A 1 103 ? -5.834 -5.018 20.725 1.00 88.50 103 PRO A O 1
ATOM 836 N N . GLU A 1 104 ? -7.807 -4.921 21.780 1.00 90.56 104 GLU A N 1
ATOM 837 C CA . GLU A 1 104 ? -7.736 -6.289 22.309 1.00 90.56 104 GLU A CA 1
ATOM 838 C C . GLU A 1 104 ? -7.800 -7.352 21.204 1.00 90.56 104 GLU A C 1
ATOM 840 O O . GLU A 1 104 ? -7.118 -8.370 21.293 1.00 90.56 104 GLU A O 1
ATOM 845 N N . ALA A 1 105 ? -8.530 -7.097 20.113 1.00 93.44 105 ALA A N 1
ATOM 846 C CA . ALA A 1 105 ? -8.563 -8.013 18.973 1.00 93.44 105 ALA A CA 1
ATOM 847 C C . ALA A 1 105 ? -7.194 -8.100 18.277 1.00 93.44 105 ALA A C 1
ATOM 849 O O . ALA A 1 105 ? -6.741 -9.190 17.926 1.00 93.44 105 ALA A O 1
ATOM 850 N N . PHE A 1 106 ? -6.502 -6.964 18.141 1.00 92.75 106 PHE A N 1
ATOM 851 C CA . PHE A 1 106 ? -5.152 -6.904 17.571 1.00 92.75 106 PHE A CA 1
ATOM 852 C C . PHE A 1 106 ? -4.112 -7.602 18.454 1.00 92.75 106 PHE A C 1
ATOM 854 O O . PHE A 1 106 ? -3.206 -8.245 17.923 1.00 92.75 106 PHE A O 1
ATOM 861 N N . LYS A 1 107 ? -4.244 -7.499 19.784 1.00 89.81 107 LYS A N 1
ATOM 862 C CA . LYS A 1 107 ? -3.399 -8.233 20.741 1.00 89.81 107 LYS A CA 1
ATOM 863 C C . LYS A 1 107 ? -3.654 -9.738 20.688 1.00 89.81 107 LYS A C 1
ATOM 865 O O . LYS A 1 107 ? -2.706 -10.511 20.773 1.00 89.81 107 LYS A O 1
ATOM 870 N N . ALA A 1 108 ? -4.914 -10.145 20.535 1.00 92.62 108 ALA A N 1
ATOM 871 C CA . ALA A 1 108 ? -5.300 -11.550 20.490 1.00 92.62 108 ALA A CA 1
ATOM 872 C C . ALA A 1 108 ? -4.852 -12.239 19.193 1.00 92.62 108 ALA A C 1
ATOM 874 O O . ALA A 1 108 ? -4.250 -13.310 19.242 1.00 92.62 108 ALA A O 1
ATOM 875 N N . ASN A 1 109 ? -5.141 -11.642 18.031 1.00 94.75 109 ASN A N 1
ATOM 876 C CA . ASN A 1 109 ? -4.752 -12.199 16.738 1.00 94.75 109 ASN A CA 1
ATOM 877 C C . ASN A 1 109 ? -4.592 -11.101 15.672 1.00 94.75 109 ASN A C 1
ATOM 879 O O . ASN A 1 109 ? -5.536 -10.711 14.977 1.00 94.75 109 ASN A O 1
ATOM 883 N N . LEU A 1 110 ? -3.355 -10.625 15.519 1.00 94.69 110 LEU A N 1
ATOM 884 C CA . LEU A 1 110 ? -3.000 -9.605 14.534 1.00 94.69 110 LEU A CA 1
ATOM 885 C C . LEU A 1 110 ? -3.221 -10.068 13.086 1.00 94.69 110 LEU A C 1
ATOM 887 O O . LEU A 1 110 ? -3.578 -9.255 12.237 1.00 94.69 110 LEU A O 1
ATOM 891 N N . ASP A 1 111 ? -3.036 -11.352 12.793 1.00 95.25 111 ASP A N 1
ATOM 892 C CA . ASP A 1 111 ? -3.102 -11.865 11.422 1.00 95.25 111 ASP A CA 1
ATOM 893 C C . ASP A 1 111 ? -4.531 -11.799 10.889 1.00 95.25 111 ASP A C 1
ATOM 895 O O . ASP A 1 111 ? -4.772 -11.268 9.802 1.00 95.25 111 ASP A O 1
ATOM 899 N N . ASN A 1 112 ? -5.487 -12.207 11.720 1.00 95.94 112 ASN A N 1
ATOM 900 C CA . ASN A 1 112 ? -6.908 -12.045 11.450 1.00 95.94 112 ASN A CA 1
ATOM 901 C C . ASN A 1 112 ? -7.295 -10.571 11.291 1.00 95.94 112 ASN A C 1
ATOM 903 O O . ASN A 1 112 ? -8.066 -10.222 10.399 1.00 95.94 112 ASN A O 1
ATOM 907 N N . CYS A 1 113 ? -6.742 -9.688 12.128 1.00 96.06 113 CYS A N 1
ATOM 908 C CA . CYS A 1 113 ? -6.999 -8.254 12.023 1.00 96.06 113 CYS A CA 1
ATOM 909 C C . CYS A 1 113 ? -6.471 -7.674 10.706 1.00 96.06 113 CYS A C 1
ATOM 911 O O . CYS A 1 113 ? -7.144 -6.839 10.103 1.00 96.06 113 CYS A O 1
ATOM 913 N N . ILE A 1 114 ? -5.309 -8.123 10.222 1.00 95.00 114 ILE A N 1
ATOM 914 C CA . ILE A 1 114 ? -4.757 -7.688 8.931 1.00 95.00 114 ILE A CA 1
ATOM 915 C C . ILE A 1 114 ? -5.642 -8.147 7.772 1.00 95.00 114 ILE A C 1
ATOM 917 O O . ILE A 1 114 ? -5.983 -7.331 6.914 1.00 95.00 114 ILE A O 1
ATOM 921 N N . HIS A 1 115 ? -6.055 -9.415 7.754 1.00 94.12 115 HIS A N 1
ATOM 922 C CA . HIS A 1 115 ? -6.948 -9.927 6.711 1.00 94.12 115 HIS A CA 1
ATOM 923 C C . HIS A 1 115 ? -8.302 -9.214 6.716 1.00 94.12 115 HIS A C 1
ATOM 925 O O . HIS A 1 115 ? -8.765 -8.761 5.668 1.00 94.12 115 HIS A O 1
ATOM 931 N N . GLU A 1 116 ? -8.892 -9.013 7.894 1.00 94.69 116 GLU A N 1
ATOM 932 C CA . GLU A 1 116 ? -10.169 -8.314 8.017 1.00 94.69 116 GLU A CA 1
ATOM 933 C C . GLU A 1 116 ? -10.066 -6.835 7.631 1.00 94.69 116 GLU A C 1
ATOM 935 O O . GLU A 1 116 ? -10.971 -6.286 7.000 1.00 94.69 116 GLU A O 1
ATOM 940 N N . THR A 1 117 ? -8.935 -6.196 7.935 1.00 93.81 117 THR A N 1
ATOM 941 C CA . THR A 1 117 ? -8.656 -4.823 7.500 1.00 93.81 117 THR A CA 1
ATOM 942 C C . THR A 1 117 ? -8.639 -4.725 5.981 1.00 93.81 117 THR A C 1
ATOM 944 O O . THR A 1 117 ? -9.262 -3.829 5.421 1.00 93.81 117 THR A O 1
ATOM 947 N N . LEU A 1 118 ? -7.965 -5.655 5.304 1.00 91.12 118 LEU A N 1
ATOM 948 C CA . LEU A 1 118 ? -7.875 -5.683 3.843 1.00 91.12 118 LEU A CA 1
ATOM 949 C C . LEU A 1 118 ? -9.201 -6.007 3.169 1.00 91.12 118 LEU A C 1
ATOM 951 O O . LEU A 1 118 ? -9.459 -5.521 2.069 1.00 91.12 118 LEU A O 1
ATOM 955 N N . ARG A 1 119 ? -10.034 -6.831 3.804 1.00 91.38 119 ARG A N 1
ATOM 956 C CA . ARG A 1 119 ? -11.390 -7.111 3.331 1.00 91.38 119 ARG A CA 1
ATOM 957 C C . ARG A 1 119 ? -12.252 -5.851 3.395 1.00 91.38 119 ARG A C 1
ATOM 959 O O . ARG A 1 119 ? -12.923 -5.510 2.424 1.00 91.38 119 ARG A O 1
ATOM 966 N N . LEU A 1 120 ? -12.225 -5.152 4.531 1.00 89.06 120 LEU A N 1
ATOM 967 C CA . LEU A 1 120 ? -13.032 -3.951 4.759 1.00 89.06 120 LEU A CA 1
ATOM 968 C C . LEU A 1 120 ? -12.528 -2.742 3.948 1.00 89.06 120 LEU A C 1
ATOM 970 O O . LEU A 1 120 ? -13.326 -1.927 3.473 1.00 89.06 120 LEU A O 1
ATOM 974 N N . TYR A 1 121 ? -11.210 -2.649 3.776 1.00 87.44 121 TYR A N 1
ATOM 975 C CA . TYR A 1 121 ? -10.503 -1.573 3.087 1.00 87.44 121 TYR A CA 1
ATOM 976 C C . TYR A 1 121 ? -9.521 -2.150 2.053 1.00 87.44 121 TYR A C 1
ATOM 978 O O . TYR A 1 121 ? -8.311 -2.198 2.295 1.00 87.44 121 TYR A O 1
ATOM 986 N N . PRO A 1 122 ? -10.018 -2.619 0.893 1.00 84.81 122 PRO A N 1
ATOM 987 C CA . PRO A 1 122 ? -9.139 -3.072 -0.174 1.00 84.81 122 PRO A CA 1
ATOM 988 C C . PRO A 1 122 ? -8.257 -1.916 -0.655 1.00 84.81 122 PRO A C 1
ATOM 990 O O . PRO A 1 122 ? -8.729 -0.812 -0.905 1.00 84.81 122 PRO A O 1
ATOM 993 N N . LEU A 1 123 ? -6.961 -2.184 -0.819 1.00 81.00 123 LEU A N 1
ATOM 994 C CA . LEU A 1 123 ? -5.951 -1.166 -1.152 1.00 81.00 123 LEU A CA 1
ATOM 995 C C . LEU A 1 123 ? -5.963 -0.763 -2.636 1.00 81.00 123 LEU A C 1
ATOM 997 O O . LEU A 1 123 ? -5.168 0.078 -3.063 1.00 81.00 123 LEU A O 1
ATOM 1001 N N . THR A 1 124 ? -6.832 -1.395 -3.421 1.00 77.31 124 THR A N 1
ATOM 1002 C CA . THR A 1 124 ? -7.118 -1.106 -4.825 1.00 77.31 124 THR A CA 1
ATOM 1003 C C . THR A 1 124 ? -8.631 -1.117 -4.996 1.00 77.31 124 THR A C 1
ATOM 1005 O O . THR A 1 124 ? -9.292 -2.046 -4.537 1.00 77.31 124 THR A O 1
ATOM 1008 N N . ASP A 1 125 ? -9.185 -0.100 -5.652 1.00 71.81 125 ASP A N 1
ATOM 1009 C CA . ASP A 1 125 ? -10.641 0.071 -5.725 1.00 71.81 125 ASP A CA 1
ATOM 1010 C C . ASP A 1 125 ? -11.278 -0.680 -6.896 1.00 71.81 125 ASP A C 1
ATOM 1012 O O . ASP A 1 125 ? -12.414 -1.156 -6.798 1.00 71.81 125 ASP A O 1
ATOM 1016 N N . ILE A 1 126 ? -10.555 -0.766 -8.015 1.00 76.81 126 ILE A N 1
ATOM 1017 C CA . ILE A 1 126 ? -11.075 -1.227 -9.300 1.00 76.81 126 ILE A CA 1
ATOM 1018 C C . ILE A 1 126 ? -10.082 -2.192 -9.938 1.00 76.81 126 ILE A C 1
ATOM 1020 O O . ILE A 1 126 ? -8.889 -1.906 -10.023 1.00 76.81 126 ILE A O 1
ATOM 1024 N N . TRP A 1 127 ? -10.600 -3.300 -10.455 1.00 78.50 127 TRP A N 1
ATOM 1025 C CA . TRP A 1 127 ? -9.906 -4.132 -11.428 1.00 78.50 127 TRP A CA 1
ATOM 1026 C C . TRP A 1 127 ? -10.520 -3.964 -12.800 1.00 78.50 127 TRP A C 1
ATOM 1028 O O . TRP A 1 127 ? -11.736 -3.830 -12.942 1.00 78.50 127 TRP A O 1
ATOM 1038 N N . THR A 1 128 ? -9.661 -3.983 -13.811 1.00 79.62 128 THR A N 1
ATOM 1039 C CA . THR A 1 128 ? -10.074 -3.910 -15.206 1.00 79.62 128 THR A CA 1
ATOM 1040 C C . THR A 1 128 ? -9.443 -5.056 -15.976 1.00 79.62 128 THR A C 1
ATOM 1042 O O . THR A 1 128 ? -8.278 -5.398 -15.763 1.00 79.62 128 THR A O 1
ATOM 1045 N N . ARG A 1 129 ? -10.214 -5.640 -16.888 1.00 81.06 129 ARG A N 1
ATOM 1046 C CA . ARG A 1 129 ? -9.719 -6.571 -17.894 1.00 81.06 129 ARG A CA 1
ATOM 1047 C C . ARG A 1 129 ? -10.120 -6.050 -19.260 1.00 81.06 129 ARG A C 1
ATOM 1049 O O . ARG A 1 129 ? -11.285 -5.721 -19.488 1.00 81.06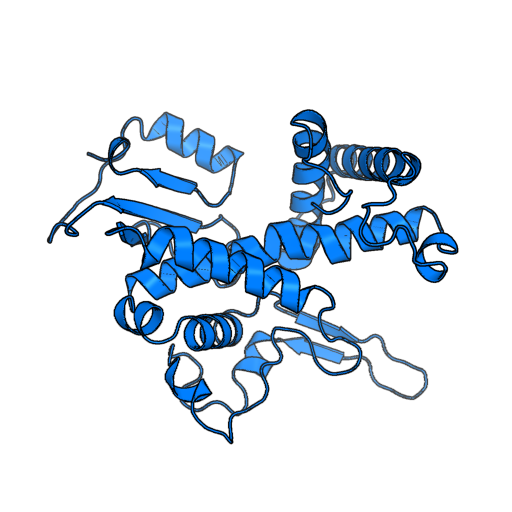 129 ARG A O 1
ATOM 1056 N N . LYS A 1 130 ? -9.147 -5.956 -20.164 1.00 82.75 130 LYS A N 1
ATOM 1057 C CA . LYS A 1 130 ? -9.422 -5.638 -21.565 1.00 82.75 130 LYS A CA 1
ATOM 1058 C C . LYS A 1 130 ? -10.143 -6.818 -22.226 1.00 82.75 130 LYS A C 1
ATOM 1060 O O . LYS A 1 130 ? -9.888 -7.953 -21.836 1.00 82.75 130 LYS A O 1
ATOM 1065 N N . PRO A 1 131 ? -11.033 -6.560 -23.195 1.00 88.06 131 PRO A N 1
ATOM 1066 C CA . PRO A 1 131 ? -11.607 -7.633 -23.991 1.00 88.06 131 PRO A CA 1
ATOM 1067 C C . PRO A 1 131 ? -10.508 -8.379 -24.756 1.00 88.06 131 PRO A C 1
ATOM 1069 O O . PRO A 1 131 ? -9.567 -7.760 -25.254 1.00 88.06 131 PRO A O 1
ATOM 1072 N N . GLU A 1 132 ? -10.664 -9.693 -24.858 1.00 88.31 132 GLU A N 1
ATOM 1073 C CA . GLU A 1 132 ? -9.901 -10.571 -25.752 1.00 88.31 132 GLU A CA 1
ATOM 1074 C C . GLU A 1 132 ? -10.859 -11.097 -26.837 1.00 88.31 132 GLU A C 1
ATOM 1076 O O . GLU A 1 132 ? -12.071 -10.922 -26.708 1.00 88.31 132 GLU A O 1
ATOM 1081 N N . GLU A 1 133 ? -10.356 -11.715 -27.914 1.00 84.25 133 GLU A N 1
ATOM 1082 C CA . GLU A 1 133 ? -11.161 -12.076 -29.105 1.00 84.25 133 GLU A CA 1
ATOM 1083 C C . GLU A 1 133 ? -12.482 -12.800 -28.784 1.00 84.25 133 GLU A C 1
ATOM 1085 O O . GLU A 1 133 ? -13.477 -12.580 -29.470 1.00 84.25 133 GLU A O 1
ATOM 1090 N N . ASN A 1 134 ? -12.518 -13.593 -27.706 1.00 86.94 134 ASN A N 1
ATOM 1091 C CA . ASN A 1 134 ? -13.697 -14.348 -27.271 1.00 86.94 134 ASN A CA 1
ATOM 1092 C C . ASN A 1 134 ? -14.190 -13.989 -25.859 1.00 86.94 134 ASN A C 1
ATOM 1094 O O . ASN A 1 134 ? -15.074 -14.660 -25.327 1.00 86.94 134 ASN A O 1
ATOM 1098 N N . GLU A 1 135 ? -13.651 -12.939 -25.237 1.00 83.19 135 GLU A N 1
ATOM 1099 C CA . GLU A 1 135 ? -13.992 -12.574 -23.863 1.00 83.19 135 GLU A CA 1
ATOM 1100 C C . GLU A 1 135 ? -14.319 -11.090 -23.732 1.00 83.19 135 GLU A C 1
ATOM 1102 O O . GLU A 1 135 ? -13.552 -10.209 -24.125 1.00 83.19 135 GLU A O 1
ATOM 1107 N N . ARG A 1 136 ? -15.471 -10.792 -23.121 1.00 83.69 136 ARG A N 1
ATOM 1108 C CA . ARG A 1 136 ? -15.840 -9.408 -22.826 1.00 83.69 136 ARG A CA 1
ATOM 1109 C C . ARG A 1 136 ? -14.919 -8.854 -21.747 1.00 83.69 136 ARG A C 1
ATOM 1111 O O . ARG A 1 136 ? -14.763 -9.445 -20.680 1.00 83.69 136 ARG A O 1
ATOM 1118 N N . GLY A 1 137 ? -14.371 -7.675 -22.019 1.00 85.19 137 GLY A N 1
ATOM 1119 C CA . GLY A 1 137 ? -13.694 -6.886 -21.006 1.00 85.19 137 GLY A CA 1
ATOM 1120 C C . GLY A 1 137 ? -14.659 -6.529 -19.882 1.00 85.19 137 GLY A C 1
ATOM 1121 O O . GLY A 1 137 ? -15.873 -6.436 -20.084 1.00 85.19 137 GLY A O 1
ATOM 1122 N N . TRP A 1 138 ? -14.117 -6.325 -18.691 1.00 83.75 138 TRP A N 1
ATOM 1123 C CA . TRP A 1 138 ? -14.910 -6.019 -17.513 1.00 83.75 138 TRP A CA 1
ATOM 1124 C C . TRP A 1 138 ? -14.185 -5.040 -16.603 1.00 83.75 138 TRP A C 1
ATOM 1126 O O . TRP A 1 138 ? -12.960 -4.914 -16.617 1.00 83.75 138 TRP A O 1
ATOM 1136 N N . ILE A 1 139 ? -14.983 -4.338 -15.809 1.00 82.25 139 ILE A N 1
ATOM 1137 C CA . ILE A 1 139 ? -14.535 -3.461 -14.738 1.00 82.25 139 ILE A CA 1
ATOM 1138 C C . ILE A 1 139 ? -15.266 -3.931 -13.489 1.00 82.25 139 ILE A C 1
ATOM 1140 O O . ILE A 1 139 ? -16.493 -4.014 -13.490 1.00 82.25 139 ILE A O 1
ATOM 1144 N N . ALA A 1 140 ? -14.524 -4.257 -12.437 1.00 81.50 140 ALA A N 1
ATOM 1145 C CA . ALA A 1 140 ? -15.097 -4.726 -11.187 1.00 81.50 140 ALA A CA 1
ATOM 1146 C C . ALA A 1 140 ? -14.614 -3.870 -10.020 1.00 81.50 140 ALA A C 1
ATOM 1148 O O . ALA A 1 140 ? -13.423 -3.586 -9.889 1.00 81.50 140 ALA A O 1
ATOM 1149 N N . SER A 1 141 ? -15.546 -3.478 -9.152 1.00 83.19 141 SER A N 1
ATOM 1150 C CA . SER A 1 141 ? -15.213 -2.818 -7.894 1.00 83.19 141 SER A CA 1
ATOM 1151 C C . SER A 1 141 ? -14.775 -3.865 -6.877 1.00 83.19 141 SER A C 1
ATOM 1153 O O . SER A 1 141 ? -15.591 -4.668 -6.420 1.00 83.19 141 SER A O 1
ATOM 1155 N N . LEU A 1 142 ? -13.506 -3.826 -6.476 1.00 79.88 142 LEU A N 1
ATOM 1156 C CA . LEU A 1 142 ? -12.976 -4.722 -5.448 1.00 79.88 142 LEU A CA 1
ATOM 1157 C C . LEU A 1 142 ? -13.661 -4.534 -4.100 1.00 79.88 142 LEU A C 1
ATOM 1159 O O . LEU A 1 142 ? -13.788 -5.480 -3.331 1.00 79.88 142 LEU A O 1
ATOM 1163 N N . ILE A 1 143 ? -14.141 -3.326 -3.823 1.00 80.12 143 ILE A N 1
ATOM 1164 C CA . ILE A 1 143 ? -14.970 -3.039 -2.657 1.00 80.12 143 ILE A CA 1
ATOM 1165 C C . ILE A 1 143 ? -16.240 -3.896 -2.667 1.00 80.12 143 ILE A C 1
ATOM 1167 O O . ILE A 1 143 ? -16.577 -4.510 -1.660 1.00 80.12 143 ILE A O 1
ATOM 1171 N N . GLN A 1 144 ? -16.963 -3.925 -3.788 1.00 83.12 144 GLN A N 1
ATOM 1172 C CA . GLN A 1 144 ? -18.220 -4.674 -3.877 1.00 83.12 144 GLN A CA 1
ATOM 1173 C C . GLN A 1 144 ? -17.968 -6.179 -3.887 1.00 83.12 144 GLN A C 1
ATOM 1175 O O . GLN A 1 144 ? -18.683 -6.934 -3.227 1.00 83.12 144 GLN A O 1
ATOM 1180 N N . LEU A 1 145 ? -16.908 -6.613 -4.568 1.00 83.06 145 LEU A N 1
ATOM 1181 C CA . LEU A 1 145 ? -16.513 -8.014 -4.571 1.00 83.06 145 LEU A CA 1
ATOM 1182 C C . LEU A 1 145 ? -16.110 -8.492 -3.161 1.00 83.06 145 LEU A C 1
ATOM 1184 O O . LEU A 1 145 ? -16.574 -9.541 -2.737 1.00 83.06 145 LEU A O 1
ATOM 1188 N N . ASN A 1 146 ? -15.359 -7.700 -2.382 1.00 82.62 146 ASN A N 1
ATOM 1189 C CA . ASN A 1 146 ? -14.978 -8.045 -0.999 1.00 82.62 146 ASN A CA 1
ATOM 1190 C C . ASN A 1 146 ? -16.133 -7.968 0.012 1.00 82.62 146 ASN A C 1
ATOM 1192 O O . ASN A 1 146 ? -16.006 -8.454 1.136 1.00 82.62 146 ASN A O 1
ATOM 1196 N N . ARG A 1 147 ? -17.254 -7.339 -0.349 1.00 85.56 147 ARG A N 1
ATOM 1197 C CA . ARG A 1 147 ? -18.496 -7.393 0.435 1.00 85.56 147 ARG A CA 1
ATOM 1198 C C . ARG A 1 147 ? -19.328 -8.628 0.102 1.00 85.56 147 ARG A C 1
ATOM 1200 O O . ARG A 1 147 ? -20.101 -9.087 0.936 1.00 85.56 147 ARG A O 1
ATOM 1207 N N . SER A 1 148 ? -19.186 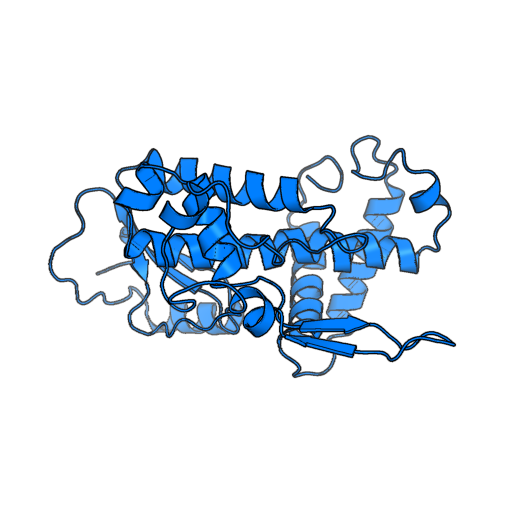-9.149 -1.112 1.00 84.31 148 SER A N 1
ATOM 1208 C CA . SER A 1 148 ? -19.992 -10.261 -1.606 1.00 84.31 148 SER A CA 1
ATOM 1209 C C . SER A 1 148 ? -19.619 -11.555 -0.882 1.00 84.31 148 SER A C 1
ATOM 1211 O O . SER A 1 148 ? -18.444 -11.861 -0.712 1.00 84.31 148 SER A O 1
ATOM 1213 N N . GLY A 1 149 ? -20.623 -12.304 -0.426 1.00 83.81 149 GLY A N 1
ATOM 1214 C CA . GLY A 1 149 ? -20.432 -13.570 0.294 1.00 83.81 149 GLY A CA 1
ATOM 1215 C C . GLY A 1 149 ? -20.113 -13.435 1.788 1.00 83.81 149 GLY A C 1
ATOM 1216 O O . GLY A 1 149 ? -20.168 -14.430 2.503 1.00 83.81 149 GLY A O 1
ATOM 1217 N N . TRP A 1 150 ? -19.844 -12.228 2.295 1.00 88.81 150 TRP A N 1
ATOM 1218 C CA . TRP A 1 150 ? -19.605 -11.994 3.721 1.00 88.81 150 TRP A CA 1
ATOM 1219 C C . TRP A 1 150 ? -20.891 -11.524 4.414 1.00 88.81 150 TRP A C 1
ATOM 1221 O O . TRP A 1 150 ? -21.516 -10.556 3.983 1.00 88.81 150 TRP A O 1
ATOM 1231 N N . SER A 1 151 ? -21.286 -12.164 5.522 1.00 89.44 151 SER A N 1
ATOM 1232 C CA . SER A 1 151 ? -22.351 -11.633 6.399 1.00 89.44 151 SER A CA 1
ATOM 1233 C C . SER A 1 151 ? -21.945 -10.261 6.948 1.00 89.44 151 SER A C 1
ATOM 1235 O O . SER A 1 151 ? -20.757 -10.015 7.064 1.00 89.44 151 SER A O 1
ATOM 1237 N N . GLU A 1 152 ? -22.863 -9.350 7.291 1.00 91.31 152 GLU A N 1
ATOM 1238 C CA . GLU A 1 152 ? -22.542 -8.020 7.873 1.00 91.31 152 GLU A CA 1
ATOM 1239 C C . GLU A 1 152 ? -21.251 -7.363 7.318 1.00 91.31 152 GLU A C 1
ATOM 1241 O O . GLU A 1 152 ? -20.324 -7.060 8.080 1.00 91.31 152 GLU A O 1
ATOM 1246 N N . PRO A 1 153 ? -21.144 -7.183 5.990 1.00 89.62 153 PRO A N 1
ATOM 1247 C CA . PRO A 1 153 ? -19.864 -6.968 5.311 1.00 89.62 153 PRO A CA 1
ATOM 1248 C C . PRO A 1 153 ? -19.209 -5.613 5.626 1.00 89.62 153 PRO A C 1
ATOM 1250 O O . PRO A 1 153 ? -18.043 -5.393 5.300 1.00 89.62 153 PRO A O 1
ATOM 1253 N N . ASP A 1 154 ? -19.935 -4.713 6.284 1.00 89.50 154 ASP A N 1
ATOM 1254 C CA . ASP A 1 154 ? -19.465 -3.383 6.677 1.00 89.50 154 ASP A CA 1
ATOM 1255 C C . ASP A 1 154 ? -18.896 -3.314 8.097 1.00 89.50 154 ASP A C 1
ATOM 1257 O O . ASP A 1 154 ? -18.365 -2.278 8.493 1.00 89.50 154 ASP A O 1
ATOM 1261 N N . HIS A 1 155 ? -18.968 -4.411 8.852 1.00 92.00 155 HIS A N 1
ATOM 1262 C CA . HIS A 1 155 ? -18.434 -4.488 10.207 1.00 92.00 155 HIS A CA 1
ATOM 1263 C C . HIS A 1 155 ? -17.054 -5.139 10.210 1.00 92.00 155 HIS A C 1
ATOM 1265 O O . HIS A 1 155 ? -16.815 -6.106 9.488 1.00 92.00 155 HIS A O 1
ATOM 1271 N N . PHE A 1 156 ? -16.165 -4.625 11.057 1.00 94.25 156 PHE A N 1
ATOM 1272 C CA . PHE A 1 156 ? -14.871 -5.239 11.329 1.00 94.25 156 PHE A CA 1
ATOM 1273 C C . PHE A 1 156 ? -15.058 -6.421 12.288 1.00 94.25 156 PHE A C 1
ATOM 1275 O O . PHE A 1 156 ? -15.416 -6.209 13.445 1.00 94.25 156 PHE A O 1
ATOM 1282 N N . LYS A 1 157 ? -14.846 -7.650 11.804 1.00 94.56 157 LYS A N 1
ATOM 1283 C CA . LYS A 1 157 ? -14.986 -8.887 12.594 1.00 94.56 157 LYS A CA 1
ATOM 1284 C C . LYS A 1 157 ? -13.820 -9.854 12.331 1.00 94.56 157 LYS A C 1
ATOM 1286 O O . LYS A 1 157 ? -13.922 -10.721 11.457 1.00 94.56 157 LYS A O 1
ATOM 1291 N N . PRO A 1 158 ? -12.686 -9.700 13.032 1.00 95.50 158 PRO A N 1
ATOM 1292 C CA . PRO A 1 158 ? -11.494 -10.514 12.797 1.00 95.50 158 PRO A CA 1
ATOM 1293 C C . PRO A 1 158 ? -11.705 -12.006 13.105 1.00 95.50 158 PRO A C 1
ATOM 1295 O O . PRO A 1 158 ? -11.016 -12.862 12.560 1.00 95.50 158 PRO A O 1
ATOM 1298 N N . GLU A 1 159 ? -12.678 -12.363 13.933 1.00 94.75 159 GLU A N 1
ATOM 1299 C CA . GLU A 1 159 ? -13.002 -13.746 14.281 1.00 94.75 159 GLU A CA 1
ATOM 1300 C C . GLU A 1 159 ? -13.496 -14.598 13.098 1.00 94.75 159 GLU A C 1
ATOM 1302 O O . GLU A 1 159 ? -13.426 -15.822 13.169 1.00 94.75 159 GLU A O 1
ATOM 1307 N N . ARG A 1 160 ? -13.930 -13.985 11.986 1.00 92.31 160 ARG A N 1
ATOM 1308 C CA . ARG A 1 160 ? -14.363 -14.714 10.776 1.00 92.31 160 ARG A CA 1
ATOM 1309 C C . ARG A 1 160 ? -13.260 -15.567 10.162 1.00 92.31 160 ARG A C 1
ATOM 1311 O O . ARG A 1 160 ? -13.546 -16.598 9.571 1.00 92.31 160 ARG A O 1
ATOM 1318 N N . TRP A 1 161 ? -12.011 -15.143 10.329 1.00 93.38 161 TRP A N 1
ATOM 1319 C CA . TRP A 1 161 ? -10.833 -15.840 9.815 1.00 93.38 161 TRP A CA 1
ATOM 1320 C C . TRP A 1 161 ? -10.452 -17.069 10.655 1.00 93.38 161 TRP A C 1
ATOM 1322 O O . TRP A 1 161 ? -9.498 -17.759 10.322 1.00 93.38 161 TRP A O 1
ATOM 1332 N N . ASN A 1 162 ? -11.186 -17.351 11.739 1.00 91.69 162 ASN A N 1
ATOM 1333 C CA . ASN A 1 162 ? -11.064 -18.605 12.489 1.00 91.69 162 ASN A CA 1
ATOM 1334 C C . ASN A 1 162 ? -11.932 -19.731 11.906 1.00 91.69 162 ASN A C 1
ATOM 1336 O O . ASN A 1 162 ? -11.779 -20.880 12.310 1.00 91.69 162 ASN A O 1
ATOM 1340 N N . LEU A 1 163 ? -12.886 -19.401 11.031 1.00 88.56 163 LEU A N 1
ATOM 1341 C CA . LEU A 1 163 ? -13.755 -20.383 10.390 1.00 88.56 163 LEU A CA 1
ATOM 1342 C C . LEU A 1 163 ? -13.004 -21.028 9.224 1.00 88.56 163 LEU A C 1
ATOM 1344 O O . LEU A 1 163 ? -12.344 -20.328 8.466 1.00 88.56 163 LEU A O 1
ATOM 1348 N N . GLU A 1 164 ? -13.128 -22.342 9.050 1.00 80.44 164 GLU A N 1
ATOM 1349 C CA . GLU A 1 164 ? -12.547 -23.013 7.877 1.00 80.44 164 GLU A CA 1
ATOM 1350 C C . GLU A 1 164 ? -13.268 -22.623 6.577 1.00 80.44 164 GLU A C 1
ATOM 1352 O O . GLU A 1 164 ? -12.644 -22.548 5.521 1.00 80.44 164 GLU A O 1
ATOM 1357 N N . ASP A 1 165 ? -14.569 -22.333 6.665 1.00 81.31 165 ASP A N 1
ATOM 1358 C CA . ASP A 1 165 ? -15.411 -21.938 5.536 1.00 81.31 165 ASP A CA 1
ATOM 1359 C C . ASP A 1 165 ? -15.715 -20.434 5.596 1.00 81.31 165 ASP A C 1
ATOM 1361 O O . ASP A 1 165 ? -16.718 -19.984 6.158 1.00 81.31 165 ASP A O 1
ATOM 1365 N N . HIS A 1 166 ? -14.795 -19.635 5.057 1.00 86.19 166 HIS A N 1
ATOM 1366 C CA . HIS A 1 166 ? -15.011 -18.216 4.794 1.00 86.19 166 HIS A CA 1
ATOM 1367 C C . HIS A 1 166 ? -14.711 -17.903 3.319 1.00 86.19 166 HIS A C 1
ATOM 1369 O O . HIS A 1 166 ? -13.862 -18.559 2.707 1.00 86.19 166 HIS A O 1
ATOM 1375 N N . PRO A 1 167 ? -15.339 -16.870 2.721 1.00 87.12 167 PRO A N 1
ATOM 1376 C CA . PRO A 1 167 ? -14.998 -16.459 1.363 1.00 87.12 167 PRO A CA 1
ATOM 1377 C C . PRO A 1 167 ? -13.505 -16.125 1.221 1.00 87.12 167 PRO A C 1
ATOM 1379 O O . PRO A 1 167 ? -12.842 -15.707 2.173 1.00 87.12 167 PRO A O 1
ATOM 1382 N N . GLN A 1 168 ? -12.953 -16.286 0.019 1.00 86.06 168 GLN A N 1
ATOM 1383 C CA . GLN A 1 168 ? -11.545 -15.977 -0.227 1.00 86.06 168 GLN A CA 1
ATOM 1384 C C . GLN A 1 168 ? -11.279 -14.466 -0.128 1.00 86.06 168 GLN A C 1
ATOM 1386 O O . GLN A 1 168 ? -12.045 -13.647 -0.641 1.00 86.06 168 GLN A O 1
ATOM 1391 N N . LEU A 1 169 ? -10.154 -14.085 0.488 1.00 86.75 169 LEU A N 1
ATOM 139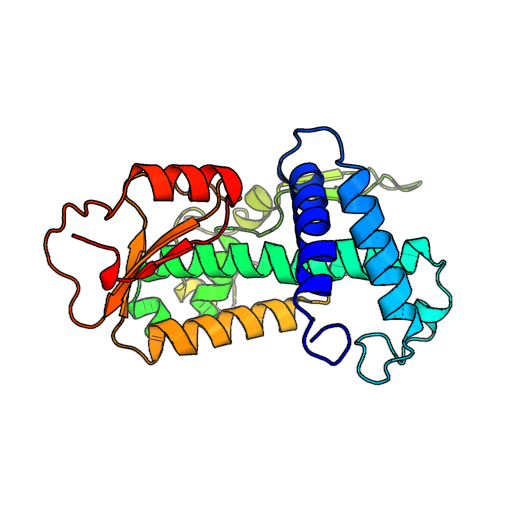2 C CA . LEU A 1 169 ? -9.683 -12.700 0.472 1.00 86.75 169 LEU A CA 1
ATOM 1393 C C . LEU A 1 169 ? -9.157 -12.340 -0.921 1.00 86.75 169 LEU A C 1
ATOM 1395 O O . LEU A 1 169 ? -8.059 -12.743 -1.297 1.00 86.75 169 LEU A O 1
ATOM 1399 N N . ILE A 1 170 ? -9.905 -11.531 -1.661 1.00 86.94 170 ILE A N 1
ATOM 1400 C CA . ILE A 1 170 ? -9.528 -11.111 -3.020 1.00 86.94 170 ILE A CA 1
ATOM 1401 C C . ILE A 1 170 ? -8.715 -9.807 -3.049 1.00 86.94 170 ILE A C 1
ATOM 1403 O O . ILE A 1 170 ? -8.185 -9.434 -4.092 1.00 86.94 170 ILE A O 1
ATOM 1407 N N . SER A 1 171 ? -8.583 -9.103 -1.918 1.00 84.62 171 SER A N 1
ATOM 1408 C CA . SER A 1 171 ? -7.832 -7.837 -1.825 1.00 84.62 171 SER A CA 1
ATOM 1409 C C . SER A 1 171 ? -6.351 -7.966 -2.184 1.00 84.62 171 SER A C 1
ATOM 1411 O O . SER A 1 171 ? -5.715 -6.968 -2.515 1.00 84.62 171 SER A O 1
ATOM 1413 N N . TRP A 1 172 ? -5.806 -9.183 -2.142 1.00 84.00 172 TRP A N 1
ATOM 1414 C CA . TRP A 1 172 ? -4.449 -9.481 -2.587 1.00 84.00 172 TRP A CA 1
ATOM 1415 C C . TRP A 1 172 ? -4.353 -9.894 -4.052 1.00 84.00 172 TRP A C 1
ATOM 1417 O O . TRP A 1 172 ? -3.272 -10.286 -4.466 1.00 84.00 172 TRP A O 1
ATOM 1427 N N . GLY A 1 173 ? -5.416 -9.826 -4.848 1.00 79.31 173 GLY A N 1
ATOM 1428 C CA . GLY A 1 173 ? -5.419 -10.475 -6.156 1.00 79.31 173 GLY A CA 1
ATOM 1429 C C . GLY A 1 173 ? -6.065 -11.856 -6.109 1.00 79.31 173 GLY A C 1
ATOM 1430 O O . GLY A 1 173 ? -6.192 -12.467 -5.050 1.00 79.31 173 GLY A O 1
ATOM 1431 N N . PHE A 1 174 ? -6.492 -12.329 -7.273 1.00 77.56 174 PHE A N 1
ATOM 1432 C CA . PHE A 1 174 ? -7.042 -13.664 -7.469 1.00 77.56 174 PHE A CA 1
ATOM 1433 C C . PHE A 1 174 ? -6.392 -14.289 -8.707 1.00 77.56 174 PHE A C 1
ATOM 1435 O O . PHE A 1 174 ? -6.140 -13.588 -9.694 1.00 77.56 174 PHE A O 1
ATOM 1442 N N . ASP A 1 175 ? -6.117 -15.594 -8.637 1.00 77.94 175 ASP A N 1
ATOM 1443 C CA . ASP A 1 175 ? -5.549 -16.394 -9.729 1.00 77.94 175 ASP A CA 1
ATOM 1444 C C . ASP A 1 175 ? -4.244 -15.779 -10.296 1.00 77.94 175 ASP A C 1
ATOM 1446 O O . ASP A 1 175 ? -3.395 -15.314 -9.526 1.00 77.94 175 ASP A O 1
ATOM 1450 N N . SER A 1 176 ? -4.075 -15.725 -11.620 1.00 72.44 176 SER A N 1
ATOM 1451 C CA . SER A 1 176 ? -2.919 -15.148 -12.327 1.00 72.44 176 SER A CA 1
ATOM 1452 C C . SER A 1 176 ? -2.637 -13.671 -12.016 1.00 72.44 176 SER A C 1
ATOM 1454 O O . SER A 1 176 ? -1.567 -13.164 -12.349 1.00 72.44 176 SER A O 1
ATOM 1456 N N . ARG A 1 177 ? -3.572 -12.969 -11.362 1.00 73.81 177 ARG A N 1
ATOM 1457 C CA . ARG A 1 177 ? -3.431 -11.572 -10.917 1.00 73.81 177 ARG A CA 1
ATOM 1458 C C . ARG A 1 177 ? -3.200 -11.448 -9.410 1.00 73.81 177 ARG A C 1
ATOM 1460 O O . ARG A 1 177 ? -3.352 -10.360 -8.855 1.00 73.81 177 ARG A O 1
ATOM 1467 N N . SER A 1 178 ? -2.829 -12.540 -8.745 1.00 78.94 178 SER A N 1
ATOM 1468 C CA . SER A 1 178 ? -2.371 -12.513 -7.355 1.00 78.94 178 SER A CA 1
ATOM 1469 C C . SER A 1 178 ? -1.175 -11.570 -7.199 1.00 78.94 178 SER A C 1
ATOM 1471 O O . SER A 1 178 ? -0.220 -11.615 -7.971 1.00 78.94 178 SER A O 1
ATOM 1473 N N . CYS A 1 179 ? -1.226 -10.702 -6.192 1.00 79.44 179 CYS A N 1
ATOM 1474 C CA . CYS A 1 179 ? -0.210 -9.698 -5.924 1.00 79.44 179 CYS A CA 1
ATOM 1475 C C . CYS A 1 179 ? 1.116 -10.390 -5.572 1.00 79.44 179 CYS A C 1
ATOM 1477 O O . CYS A 1 179 ? 1.214 -11.028 -4.512 1.00 79.44 179 CYS A O 1
ATOM 1479 N N . PRO A 1 180 ? 2.168 -10.224 -6.397 1.00 75.50 180 PRO A N 1
ATOM 1480 C CA . PRO A 1 180 ? 3.455 -10.879 -6.169 1.00 75.50 180 PRO A CA 1
ATOM 1481 C C . PRO A 1 180 ? 4.163 -10.336 -4.919 1.00 75.50 180 PRO A C 1
ATOM 1483 O O . PRO A 1 180 ? 4.998 -11.011 -4.318 1.00 75.50 180 PRO A O 1
ATOM 1486 N N . ALA A 1 181 ? 3.807 -9.122 -4.491 1.00 77.25 181 ALA A N 1
ATOM 1487 C CA . ALA A 1 181 ? 4.358 -8.462 -3.314 1.00 77.25 181 ALA A CA 1
ATOM 1488 C C . ALA A 1 181 ? 3.515 -8.660 -2.038 1.00 77.25 181 ALA A C 1
ATOM 1490 O O . ALA A 1 181 ? 3.866 -8.095 -1.001 1.00 77.25 181 ALA A O 1
ATOM 1491 N N . SER A 1 182 ? 2.448 -9.471 -2.071 1.00 83.31 182 SER A N 1
ATOM 1492 C CA . SER A 1 182 ? 1.536 -9.697 -0.932 1.00 83.31 182 SER A CA 1
ATOM 1493 C C . SER A 1 182 ? 2.279 -10.073 0.353 1.00 83.31 182 SER A C 1
ATOM 1495 O O . SER A 1 182 ? 2.105 -9.432 1.387 1.00 83.31 182 SER A O 1
ATOM 1497 N N . ARG A 1 183 ? 3.211 -11.033 0.274 1.00 84.19 183 ARG A N 1
ATOM 1498 C CA . ARG A 1 183 ? 4.039 -11.455 1.416 1.00 84.19 183 ARG A CA 1
ATOM 1499 C C . ARG A 1 183 ? 4.909 -10.324 1.971 1.00 84.19 183 ARG A C 1
ATOM 1501 O O . ARG A 1 183 ? 5.117 -10.252 3.179 1.00 84.19 183 ARG A O 1
ATOM 1508 N N . ILE A 1 184 ? 5.445 -9.461 1.106 1.00 82.19 184 ILE A N 1
ATOM 1509 C CA . ILE A 1 184 ? 6.273 -8.323 1.530 1.00 82.19 184 ILE A CA 1
ATOM 1510 C C . ILE A 1 184 ? 5.397 -7.305 2.256 1.00 82.19 184 ILE A C 1
ATOM 1512 O O . ILE A 1 184 ? 5.733 -6.926 3.377 1.00 82.19 184 ILE A O 1
ATOM 1516 N N . GLY A 1 185 ? 4.279 -6.904 1.646 1.00 82.19 185 GLY A N 1
ATOM 1517 C CA . GLY A 1 185 ? 3.365 -5.923 2.227 1.00 82.19 185 GLY A CA 1
ATOM 1518 C C . GLY A 1 185 ? 2.792 -6.392 3.559 1.00 82.19 185 GLY A C 1
ATOM 1519 O O . GLY A 1 185 ? 2.909 -5.690 4.560 1.00 82.19 185 GLY A O 1
ATOM 1520 N N . TYR A 1 186 ? 2.292 -7.628 3.605 1.00 89.62 186 TYR A N 1
ATOM 1521 C CA . TYR A 1 186 ? 1.788 -8.253 4.824 1.00 89.62 186 TYR A CA 1
ATOM 1522 C C . TYR A 1 186 ? 2.830 -8.262 5.951 1.00 89.62 186 TYR A C 1
ATOM 1524 O O . TYR A 1 186 ? 2.572 -7.751 7.039 1.00 89.62 186 TYR A O 1
ATOM 1532 N N . ASN A 1 187 ? 4.035 -8.784 5.692 1.00 89.38 187 ASN A N 1
ATOM 1533 C CA . ASN A 1 187 ? 5.071 -8.892 6.721 1.00 89.38 187 ASN A CA 1
ATOM 1534 C C . ASN A 1 187 ? 5.580 -7.525 7.189 1.00 89.38 187 ASN A C 1
ATOM 1536 O O . ASN A 1 187 ? 5.895 -7.361 8.368 1.00 89.38 187 ASN A O 1
ATOM 1540 N N . LEU A 1 188 ? 5.674 -6.546 6.282 1.00 85.19 188 LEU A N 1
ATOM 1541 C CA . LEU A 1 188 ? 6.070 -5.182 6.623 1.00 85.19 188 LEU A CA 1
ATOM 1542 C C . LEU A 1 188 ? 5.039 -4.545 7.563 1.00 85.19 188 LEU A C 1
ATOM 1544 O O . LEU A 1 188 ? 5.411 -4.080 8.642 1.00 85.19 188 LEU A O 1
ATOM 1548 N N . SER A 1 189 ? 3.760 -4.569 7.180 1.00 88.31 189 SER A N 1
ATOM 1549 C CA . SER A 1 189 ? 2.668 -4.016 7.981 1.00 88.31 189 SER A CA 1
ATOM 1550 C C . SER A 1 189 ? 2.551 -4.734 9.325 1.00 88.31 189 SER A C 1
ATOM 1552 O O . SER A 1 189 ? 2.522 -4.074 10.361 1.00 88.31 189 SER A O 1
ATOM 1554 N N . LYS A 1 190 ? 2.604 -6.073 9.341 1.00 92.38 190 LYS A N 1
ATOM 1555 C CA . LYS A 1 190 ? 2.597 -6.877 10.572 1.00 92.38 190 LYS A CA 1
ATOM 1556 C C . LYS A 1 190 ? 3.732 -6.483 11.511 1.00 92.38 190 LYS A C 1
ATOM 1558 O O . LYS A 1 190 ? 3.488 -6.161 12.669 1.00 92.38 190 LYS A O 1
ATOM 1563 N N . LYS A 1 191 ? 4.972 -6.451 11.014 1.00 89.25 191 LYS A N 1
ATOM 1564 C CA . LYS A 1 191 ? 6.152 -6.126 11.826 1.00 89.25 191 LYS A CA 1
ATOM 1565 C C . LYS A 1 191 ? 6.098 -4.706 12.386 1.00 89.25 191 LYS A C 1
ATOM 1567 O O . LYS A 1 191 ? 6.545 -4.489 13.508 1.00 89.25 191 LYS A O 1
ATOM 1572 N N . MET A 1 192 ? 5.580 -3.752 11.615 1.00 84.88 192 MET A N 1
ATOM 1573 C CA . MET A 1 192 ? 5.386 -2.378 12.073 1.00 84.88 192 MET A CA 1
ATOM 1574 C C . MET A 1 192 ? 4.373 -2.331 13.222 1.00 84.88 192 MET A C 1
ATOM 1576 O O . MET A 1 192 ? 4.706 -1.830 14.290 1.00 84.88 192 MET A O 1
ATOM 1580 N N . ILE A 1 193 ? 3.201 -2.948 13.055 1.00 87.62 193 ILE A N 1
ATOM 1581 C CA . ILE A 1 193 ? 2.162 -2.977 14.092 1.00 87.62 193 ILE A CA 1
ATOM 1582 C C . ILE A 1 193 ? 2.636 -3.707 15.353 1.00 87.62 193 ILE A C 1
ATOM 1584 O O . ILE A 1 193 ? 2.434 -3.210 16.455 1.00 87.62 193 ILE A O 1
ATOM 1588 N N . GLN A 1 194 ? 3.321 -4.843 15.214 1.00 88.06 194 GLN A N 1
ATOM 1589 C CA . GLN A 1 194 ? 3.877 -5.570 16.360 1.00 88.06 194 GLN A CA 1
ATOM 1590 C C . GLN A 1 194 ? 4.869 -4.718 17.150 1.00 88.06 194 GLN A C 1
ATOM 1592 O O . GLN A 1 194 ? 4.808 -4.680 18.375 1.00 88.06 194 GLN A O 1
ATOM 1597 N N . LYS A 1 195 ? 5.777 -4.028 16.450 1.00 81.56 195 LYS A N 1
ATOM 1598 C CA . LYS A 1 195 ? 6.786 -3.191 17.099 1.00 81.56 195 LYS A CA 1
ATOM 1599 C C . LYS A 1 195 ? 6.185 -1.966 17.779 1.00 81.56 195 LYS A C 1
ATOM 1601 O O . LYS A 1 195 ? 6.586 -1.680 18.893 1.00 81.56 195 LYS A O 1
ATOM 1606 N N . VAL A 1 196 ? 5.265 -1.275 17.107 1.00 75.62 196 VAL A N 1
ATOM 1607 C CA . VAL A 1 196 ? 4.752 0.028 17.556 1.00 75.62 196 VAL A CA 1
ATOM 1608 C C . VAL A 1 196 ? 3.571 -0.119 18.519 1.00 75.62 196 VAL A C 1
ATOM 1610 O O . VAL A 1 196 ? 3.444 0.669 19.440 1.00 75.62 196 VAL A O 1
ATOM 1613 N N . LEU A 1 197 ? 2.678 -1.097 18.328 1.00 75.12 197 LEU A N 1
ATOM 1614 C CA . LEU A 1 197 ? 1.411 -1.154 19.080 1.00 75.12 197 LEU A CA 1
ATOM 1615 C C . LEU A 1 197 ? 1.375 -2.218 20.167 1.00 75.12 197 LEU A C 1
ATOM 1617 O O . LEU A 1 197 ? 0.696 -2.034 21.170 1.00 75.12 197 LEU A O 1
ATOM 1621 N N . LEU A 1 198 ? 2.036 -3.355 19.948 1.00 72.06 198 LEU A N 1
ATOM 1622 C CA . LEU A 1 198 ? 1.893 -4.511 20.839 1.00 72.06 198 LEU A CA 1
ATOM 1623 C C . LEU A 1 198 ? 3.000 -4.598 21.891 1.00 72.06 198 LEU A C 1
ATOM 1625 O O . LEU A 1 198 ? 2.787 -5.195 22.942 1.00 72.06 198 LEU A O 1
ATOM 1629 N N . ASN A 1 199 ? 4.160 -4.002 21.619 1.00 70.38 199 ASN A N 1
ATOM 1630 C CA . ASN A 1 199 ? 5.300 -4.021 22.535 1.00 70.38 199 ASN A CA 1
ATOM 1631 C C . ASN A 1 199 ? 5.396 -2.765 23.408 1.00 70.38 199 ASN A C 1
ATOM 1633 O O . ASN A 1 199 ? 6.050 -2.793 24.448 1.00 70.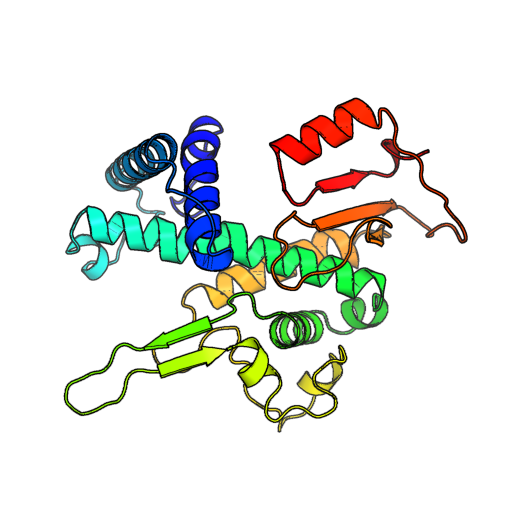38 199 ASN A O 1
ATOM 1637 N N . GLU A 1 200 ? 4.759 -1.675 22.995 1.00 66.44 200 GLU A N 1
ATOM 1638 C CA . GLU A 1 200 ? 4.804 -0.387 23.677 1.00 66.44 200 GLU A CA 1
ATOM 1639 C C . GLU A 1 200 ? 3.403 -0.105 24.241 1.00 66.44 200 GLU A C 1
ATOM 1641 O O . GLU A 1 200 ? 2.398 -0.401 23.593 1.00 66.44 200 GLU A O 1
ATOM 1646 N N . ASN A 1 201 ? 3.305 0.410 25.474 1.00 70.69 201 ASN A N 1
ATOM 1647 C CA . ASN A 1 201 ? 2.016 0.747 26.092 1.00 70.69 201 ASN A CA 1
ATOM 1648 C C . ASN A 1 201 ? 1.474 2.038 25.467 1.00 70.69 201 ASN A C 1
ATOM 1650 O O . ASN A 1 201 ? 1.464 3.090 26.101 1.00 70.69 201 ASN A O 1
ATOM 1654 N N . ILE A 1 202 ? 1.115 1.958 24.190 1.00 76.62 202 ILE A N 1
ATOM 1655 C CA . ILE A 1 202 ? 0.765 3.087 23.345 1.00 76.62 202 ILE A CA 1
ATOM 1656 C C . ILE A 1 202 ? -0.726 3.064 23.051 1.00 76.62 202 ILE A C 1
ATOM 1658 O O . ILE A 1 202 ? -1.310 2.042 22.673 1.00 76.62 202 ILE A O 1
ATOM 1662 N N . TRP A 1 203 ? -1.346 4.232 23.177 1.00 78.25 203 TRP A N 1
ATOM 1663 C CA . TRP A 1 203 ? -2.701 4.471 22.716 1.00 78.25 203 TRP A CA 1
ATOM 1664 C C . TRP A 1 203 ? -2.687 5.265 21.412 1.00 78.25 203 TRP A C 1
ATOM 1666 O O . TRP A 1 203 ? -1.860 6.148 21.194 1.00 78.25 203 TRP A O 1
ATOM 1676 N N . ILE A 1 204 ? -3.653 4.950 20.548 1.00 79.19 204 ILE A N 1
ATOM 1677 C CA . ILE A 1 204 ? -3.870 5.634 19.274 1.00 79.19 204 ILE A CA 1
ATOM 1678 C C . ILE A 1 204 ? -5.271 6.226 19.246 1.00 79.19 204 ILE A C 1
ATOM 1680 O O . ILE A 1 204 ? -6.237 5.597 19.688 1.00 79.19 204 ILE A O 1
ATOM 1684 N N . LEU A 1 205 ? -5.393 7.439 18.713 1.00 77.75 205 LEU A N 1
ATOM 1685 C CA . LEU A 1 205 ? -6.680 8.077 18.468 1.00 77.75 205 LEU A CA 1
ATOM 1686 C C . LEU A 1 205 ? -6.689 8.748 17.085 1.00 77.75 205 LEU A C 1
ATOM 1688 O O . LEU A 1 205 ? -5.786 9.526 16.796 1.00 77.75 205 LEU A O 1
ATOM 1692 N N . PRO A 1 206 ? -7.700 8.515 16.233 1.00 74.06 206 PRO A N 1
ATOM 1693 C CA . PRO A 1 206 ? -7.858 9.277 14.997 1.00 74.06 206 PRO A CA 1
ATOM 1694 C C . PRO A 1 206 ? -8.013 10.778 15.285 1.00 74.06 206 PRO A C 1
ATOM 1696 O O . PRO A 1 206 ? -8.638 11.166 16.277 1.00 74.06 206 PRO A O 1
ATOM 1699 N N . ALA A 1 207 ? -7.481 11.638 14.416 1.00 68.62 207 ALA A N 1
ATOM 1700 C CA . ALA A 1 207 ? -7.702 13.075 14.544 1.00 68.62 207 ALA A CA 1
ATOM 1701 C C . ALA A 1 207 ? -9.191 13.439 14.414 1.00 68.62 207 ALA A C 1
ATOM 1703 O O . ALA A 1 207 ? -9.904 12.878 13.590 1.00 68.62 207 ALA A O 1
ATOM 1704 N N . SER A 1 208 ? -9.693 14.368 15.235 1.00 60.88 208 SER A N 1
ATOM 1705 C CA . SER A 1 208 ? -11.133 14.686 15.310 1.00 60.88 208 SER A CA 1
ATOM 1706 C C . SER A 1 208 ? -11.696 15.312 14.028 1.00 60.88 208 SER A C 1
ATOM 1708 O O . SER A 1 208 ? -12.896 15.254 13.778 1.00 60.88 208 SER A O 1
ATOM 1710 N N . ASN A 1 209 ? -10.829 15.894 13.203 1.00 57.75 209 ASN A N 1
ATOM 1711 C CA . ASN A 1 209 ? -11.130 16.409 11.870 1.00 57.75 209 ASN A CA 1
ATOM 1712 C C . ASN A 1 209 ? -11.017 15.341 10.769 1.00 57.75 209 ASN A C 1
ATOM 1714 O O . ASN A 1 209 ? -11.284 15.640 9.606 1.00 57.75 209 ASN A O 1
ATOM 1718 N N . PHE A 1 210 ? -10.613 14.116 11.104 1.00 62.81 210 PHE A N 1
ATOM 1719 C CA . PHE A 1 210 ? -10.409 13.057 10.132 1.00 62.81 210 PHE A CA 1
ATOM 1720 C C . PHE A 1 210 ? -11.707 12.280 9.890 1.00 62.81 210 PHE A C 1
ATOM 1722 O O . PHE A 1 210 ? -12.174 11.523 10.741 1.00 62.81 210 PHE A O 1
ATOM 1729 N N . LYS A 1 211 ? -12.284 12.436 8.694 1.00 61.16 211 LYS A N 1
ATOM 1730 C CA . LYS A 1 211 ? -13.300 11.510 8.183 1.00 61.16 211 LYS A CA 1
ATOM 1731 C C . LYS A 1 211 ? -12.584 10.390 7.442 1.00 61.16 211 LYS A C 1
ATOM 1733 O O . LYS A 1 211 ? -11.988 10.638 6.397 1.00 61.16 211 LYS A O 1
ATOM 1738 N N . HIS A 1 212 ? -12.651 9.172 7.979 1.00 65.38 212 HIS A N 1
ATOM 1739 C CA . HIS A 1 212 ? -12.105 7.995 7.304 1.00 65.38 212 HIS A CA 1
ATOM 1740 C C . HIS A 1 212 ? -12.758 7.843 5.930 1.00 65.38 212 HIS A C 1
ATOM 1742 O O . HIS A 1 212 ? -13.963 7.618 5.820 1.00 65.38 212 HIS A O 1
ATOM 1748 N N . ASN A 1 213 ? -11.948 8.004 4.887 1.00 63.28 213 ASN A N 1
ATOM 1749 C CA . ASN A 1 213 ? -12.272 7.565 3.545 1.00 63.28 213 ASN A CA 1
ATOM 1750 C C . ASN A 1 213 ? -11.382 6.365 3.198 1.00 63.28 213 ASN A C 1
ATOM 1752 O O . ASN A 1 213 ? -10.253 6.235 3.668 1.00 63.28 213 ASN A O 1
ATOM 1756 N N . ARG A 1 214 ? -11.905 5.456 2.373 1.00 64.00 214 ARG A N 1
ATOM 1757 C CA . ARG A 1 214 ? -11.245 4.174 2.082 1.00 64.00 214 ARG A CA 1
ATOM 1758 C C . ARG A 1 214 ? -9.898 4.311 1.362 1.00 64.00 214 ARG A C 1
ATOM 1760 O O . ARG A 1 214 ? -9.130 3.366 1.373 1.00 64.00 214 ARG A O 1
ATOM 1767 N N . THR A 1 215 ? -9.610 5.463 0.759 1.00 58.03 215 THR A N 1
ATOM 1768 C CA . THR A 1 215 ? -8.455 5.671 -0.130 1.00 58.03 215 THR A CA 1
ATOM 1769 C C . THR A 1 215 ? -7.474 6.743 0.354 1.00 58.03 215 THR A C 1
ATOM 1771 O O . THR A 1 215 ? -6.617 7.171 -0.422 1.00 58.03 215 THR A O 1
ATOM 1774 N N . PHE A 1 216 ? -7.603 7.207 1.608 1.00 61.72 216 PHE A N 1
ATOM 1775 C CA . PHE A 1 216 ? -6.771 8.247 2.240 1.00 61.72 216 PHE A CA 1
ATOM 1776 C C . PHE A 1 216 ? -6.326 9.352 1.274 1.00 61.72 216 PHE A C 1
ATOM 1778 O O . PHE A 1 216 ? -5.138 9.674 1.163 1.00 61.72 216 PHE A O 1
ATOM 1785 N N . LEU A 1 217 ? -7.277 9.950 0.543 1.00 55.69 217 LEU A N 1
ATOM 1786 C CA . LEU A 1 217 ? -6.964 10.981 -0.457 1.00 55.69 217 LEU A CA 1
ATOM 1787 C C . LEU A 1 217 ? -6.186 12.160 0.158 1.00 55.69 217 LEU A C 1
ATOM 1789 O O . LEU A 1 217 ? -5.346 12.778 -0.489 1.00 55.69 217 LEU A O 1
ATOM 1793 N N . GLU A 1 218 ? -6.400 12.421 1.440 1.00 53.28 218 GLU A N 1
ATOM 1794 C CA . GLU A 1 218 ? -5.794 13.531 2.178 1.00 53.28 218 GLU A CA 1
ATOM 1795 C C . GLU A 1 218 ? -4.768 13.046 3.224 1.00 53.28 218 GLU A C 1
ATOM 1797 O O . GLU A 1 218 ? -4.272 13.829 4.031 1.00 53.28 218 GLU A O 1
ATOM 1802 N N . GLY A 1 219 ? -4.408 11.756 3.185 1.00 58.34 219 GLY A N 1
ATOM 1803 C CA . GLY A 1 219 ? -3.584 11.090 4.195 1.00 58.34 219 GLY A CA 1
ATOM 1804 C C . GLY A 1 219 ? -4.396 10.599 5.397 1.00 58.34 219 GLY A C 1
ATOM 1805 O O . GLY A 1 219 ? -5.622 10.645 5.397 1.00 58.34 219 GLY A O 1
ATOM 1806 N N . CYS A 1 220 ? -3.702 10.107 6.425 1.00 63.19 220 CYS A N 1
ATOM 1807 C CA . CYS A 1 220 ? -4.278 9.692 7.704 1.00 63.19 220 CYS A CA 1
ATOM 1808 C C . CYS A 1 220 ? -3.581 10.454 8.836 1.00 63.19 220 CYS A C 1
ATOM 1810 O O . CYS A 1 220 ? -2.356 10.606 8.823 1.00 63.19 220 CYS A O 1
ATOM 1812 N N . GLN A 1 221 ? -4.353 10.938 9.808 1.00 67.44 221 GLN A N 1
ATOM 1813 C CA . GLN A 1 221 ? -3.820 11.605 10.993 1.00 67.44 221 GLN A CA 1
ATOM 1814 C C . GLN A 1 221 ? -4.259 10.846 12.233 1.00 67.44 221 GLN A C 1
ATOM 1816 O O . GLN A 1 221 ? -5.456 10.677 12.485 1.00 67.44 221 GLN A O 1
ATOM 1821 N N . VAL A 1 222 ? -3.268 10.403 12.998 1.00 70.50 222 VAL A N 1
ATOM 1822 C CA . VAL A 1 222 ? -3.473 9.714 14.264 1.00 70.50 222 VAL A CA 1
ATOM 1823 C C . VAL A 1 222 ? -2.618 10.361 15.344 1.00 70.50 222 VAL A C 1
ATOM 1825 O O . VAL A 1 222 ? -1.454 10.704 15.129 1.00 70.50 222 VAL A O 1
ATOM 1828 N N . TRP A 1 223 ? -3.226 10.522 16.508 1.00 74.31 223 TRP A N 1
ATOM 1829 C CA . TRP A 1 223 ? -2.564 10.865 17.752 1.00 74.31 223 TRP A CA 1
ATOM 1830 C C . TRP A 1 223 ? -2.004 9.608 18.372 1.00 74.31 223 TRP A C 1
ATOM 1832 O O . TRP A 1 223 ? -2.694 8.584 18.408 1.00 74.31 223 TRP A O 1
ATOM 1842 N N . ILE A 1 224 ? -0.788 9.717 18.878 1.00 75.12 224 ILE A N 1
ATOM 1843 C CA . ILE A 1 224 ? -0.103 8.635 19.557 1.00 75.12 224 ILE A CA 1
ATOM 1844 C C . ILE A 1 224 ? 0.369 9.179 20.893 1.00 75.12 224 ILE A C 1
ATOM 1846 O O . ILE A 1 224 ? 0.928 10.272 20.962 1.00 75.12 224 ILE A O 1
ATOM 1850 N N . GLY A 1 225 ? 0.129 8.423 21.952 1.00 73.94 225 GLY A N 1
ATOM 1851 C CA . GLY A 1 225 ? 0.742 8.713 23.234 1.00 73.94 225 GLY A CA 1
ATOM 1852 C C . GLY A 1 225 ? 1.022 7.452 24.016 1.00 73.94 225 GLY A C 1
ATOM 1853 O O . GLY A 1 225 ? 0.510 6.374 23.713 1.00 73.94 225 GLY A O 1
ATOM 1854 N N . GLU A 1 226 ? 1.860 7.614 25.025 1.00 78.25 226 GLU A N 1
ATOM 1855 C CA . GLU A 1 226 ? 2.334 6.529 25.869 1.00 78.25 226 GLU A CA 1
ATOM 1856 C C . GLU A 1 226 ? 1.526 6.469 27.172 1.00 78.25 226 GLU A C 1
ATOM 1858 O O . GLU A 1 226 ? 0.963 7.460 27.648 1.00 78.25 226 GLU A O 1
ATOM 1863 N N . GLY A 1 227 ? 1.458 5.283 27.770 1.00 75.75 227 GLY A N 1
ATOM 1864 C CA . GLY A 1 227 ? 0.800 5.047 29.048 1.00 75.75 227 GLY A CA 1
ATOM 1865 C C . GLY A 1 227 ? -0.721 4.924 28.947 1.00 75.75 227 GLY A C 1
ATOM 1866 O O . GLY A 1 227 ? -1.275 4.386 27.990 1.00 75.75 227 GLY A O 1
ATOM 1867 N N . MET A 1 228 ? -1.425 5.378 29.986 1.00 74.56 228 MET A N 1
ATOM 1868 C CA . MET A 1 228 ? -2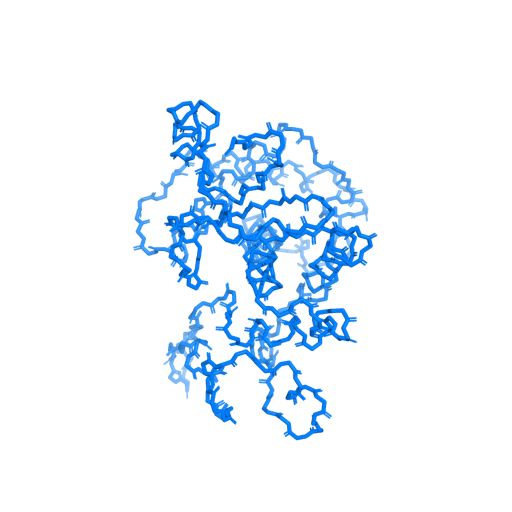.887 5.317 30.006 1.00 74.56 228 MET A CA 1
ATOM 1869 C C . MET A 1 228 ? -3.495 6.442 29.169 1.00 74.56 228 MET A C 1
ATOM 1871 O O . MET A 1 228 ? -3.231 7.620 29.408 1.00 74.56 228 MET A O 1
ATOM 1875 N N . LYS A 1 229 ? -4.374 6.074 28.231 1.00 73.81 229 LYS A N 1
ATOM 1876 C CA . LYS A 1 229 ? -5.164 7.024 27.441 1.00 73.81 229 LYS A CA 1
ATOM 1877 C C . LYS A 1 229 ? -6.002 7.912 28.373 1.00 73.81 229 LYS A C 1
ATOM 1879 O O . LYS A 1 229 ? -6.808 7.367 29.133 1.00 73.81 229 LYS A O 1
ATOM 1884 N N . PRO A 1 230 ? -5.889 9.250 28.317 1.00 72.44 230 PRO A N 1
ATOM 1885 C CA . PRO A 1 230 ? -6.652 10.086 29.234 1.00 72.44 230 PRO A CA 1
ATOM 1886 C C . PRO A 1 230 ? -8.146 10.124 28.848 1.00 72.44 230 PRO A C 1
ATOM 1888 O O . PRO A 1 230 ? -8.482 10.087 27.661 1.00 72.44 230 PRO A O 1
ATOM 1891 N N . PRO A 1 231 ? -9.059 10.193 29.833 1.00 66.94 231 PRO A N 1
ATOM 1892 C CA . PRO A 1 231 ? -10.492 9.943 29.636 1.00 66.94 231 PRO A CA 1
ATOM 1893 C C . PRO A 1 231 ? -11.232 11.031 28.840 1.00 66.94 231 PRO A C 1
ATOM 1895 O O . PRO A 1 231 ? -12.270 10.756 28.242 1.00 66.94 231 PRO A O 1
ATOM 1898 N N . SER A 1 232 ? -10.713 12.260 28.794 1.00 64.69 232 SER A N 1
ATOM 1899 C CA . SER A 1 232 ? -11.294 13.351 28.008 1.00 64.69 232 SER A CA 1
ATOM 1900 C C . SER A 1 232 ? -10.218 14.350 27.599 1.00 64.69 232 SER A C 1
ATOM 1902 O O . SER A 1 232 ? -9.685 15.066 28.445 1.00 64.69 232 SER A O 1
ATOM 1904 N N . LEU A 1 233 ? -9.922 14.437 26.306 1.00 58.28 233 LEU A N 1
ATOM 1905 C CA . LEU A 1 233 ? -8.970 15.409 25.776 1.00 58.28 233 LEU A CA 1
ATOM 1906 C C . LEU A 1 233 ? -9.587 16.174 24.617 1.00 58.28 233 LEU A C 1
ATOM 1908 O O . LEU A 1 233 ? -9.976 15.603 23.598 1.00 58.28 233 LEU A O 1
ATOM 1912 N N . LYS A 1 234 ? -9.640 17.495 24.778 1.00 59.75 234 LYS A N 1
ATOM 1913 C CA . LYS A 1 234 ? -9.775 18.432 23.666 1.00 59.75 234 LYS A CA 1
ATOM 1914 C C . LYS A 1 234 ? -8.372 18.878 23.287 1.00 59.75 234 LYS A C 1
ATOM 1916 O O . LYS A 1 234 ? -7.906 19.902 23.771 1.00 59.75 234 LYS A O 1
ATOM 1921 N N . TRP A 1 235 ? -7.721 18.090 22.443 1.00 60.19 235 TRP A N 1
ATOM 1922 C CA . TRP A 1 235 ? -6.389 18.403 21.948 1.00 60.19 235 TRP A CA 1
ATOM 1923 C C . TRP A 1 235 ? -6.376 19.745 21.218 1.00 60.19 235 TRP A C 1
ATOM 1925 O O . TRP A 1 235 ? -7.196 19.983 20.323 1.00 60.19 235 TRP A O 1
ATOM 1935 N N . LYS A 1 236 ? -5.427 20.613 21.573 1.00 56.19 236 LYS A N 1
ATOM 1936 C CA . LYS A 1 236 ? -5.057 21.771 20.752 1.00 56.19 236 LYS A CA 1
ATOM 1937 C C . LYS A 1 236 ? -3.632 21.583 20.250 1.00 56.19 236 LYS A C 1
ATOM 1939 O O . LYS A 1 236 ? -2.765 21.105 20.966 1.00 56.19 236 LYS A O 1
ATOM 1944 N N . PHE A 1 237 ? -3.386 21.959 19.000 1.00 55.62 237 PHE A N 1
ATOM 1945 C CA . PHE A 1 237 ? -2.056 21.871 18.400 1.00 55.62 237 PHE A CA 1
ATOM 1946 C C . PHE A 1 237 ? -1.132 22.978 18.904 1.00 55.62 237 PHE A C 1
ATOM 1948 O O . PHE A 1 237 ? -1.514 24.152 18.930 1.00 55.62 237 PHE A O 1
ATOM 1955 N N . LYS A 1 238 ? 0.135 22.640 19.157 1.00 56.88 238 LYS A N 1
ATOM 1956 C CA . LYS A 1 238 ? 1.211 23.634 19.217 1.00 56.88 238 LYS A CA 1
ATOM 1957 C C . LYS A 1 238 ? 1.517 24.138 17.807 1.00 56.88 238 LYS A C 1
ATOM 1959 O O . LYS A 1 238 ? 1.875 23.355 16.937 1.00 56.88 238 LYS A O 1
ATOM 1964 N N . GLY A 1 239 ? 1.334 25.438 17.553 1.00 60.16 239 GLY A N 1
ATOM 1965 C CA . GLY A 1 239 ? 1.632 26.036 16.241 1.00 60.16 239 GLY A CA 1
ATOM 1966 C C . GLY A 1 239 ? 0.678 25.593 15.124 1.00 60.16 239 GLY A C 1
ATOM 1967 O O . GLY A 1 239 ? 1.109 25.097 14.085 1.00 60.16 239 GLY A O 1
ATOM 1968 N N . GLN A 1 240 ? -0.630 25.764 15.336 1.00 56.88 240 GLN A N 1
ATOM 1969 C CA . GLN A 1 240 ? -1.695 25.336 14.417 1.00 56.88 240 GLN A CA 1
ATOM 1970 C C . GLN A 1 240 ? -1.462 25.761 12.950 1.00 56.88 240 GLN A C 1
ATOM 1972 O O . GLN A 1 240 ? -1.662 24.957 12.045 1.00 56.88 240 GLN A O 1
ATOM 1977 N N . TRP A 1 241 ? -0.968 26.980 12.714 1.00 54.91 241 TRP A N 1
ATOM 1978 C CA . TRP A 1 241 ? -0.736 27.527 11.371 1.00 54.91 241 TRP A CA 1
ATOM 1979 C C . TRP A 1 241 ? 0.454 26.901 10.640 1.00 54.91 241 TRP A C 1
ATOM 1981 O O . TRP A 1 241 ? 0.329 26.487 9.489 1.00 54.91 241 TRP A O 1
ATOM 1991 N N . THR A 1 242 ? 1.596 26.765 11.313 1.00 55.72 242 THR A N 1
ATOM 1992 C CA . THR A 1 242 ? 2.791 26.110 10.760 1.00 55.72 242 THR A CA 1
ATOM 1993 C C . THR A 1 242 ? 2.506 24.649 10.423 1.00 55.72 242 THR A C 1
ATOM 1995 O O . THR A 1 242 ? 2.999 24.126 9.427 1.00 55.72 242 THR A O 1
ATOM 1998 N N . ASN A 1 243 ? 1.668 23.989 11.220 1.00 53.47 243 ASN A N 1
ATOM 1999 C CA . ASN A 1 243 ? 1.292 22.598 11.006 1.00 53.47 243 ASN A CA 1
ATOM 2000 C C . ASN A 1 243 ? 0.236 22.406 9.912 1.00 53.47 243 ASN A C 1
ATOM 2002 O O . ASN A 1 243 ? 0.361 21.452 9.148 1.00 53.47 243 ASN A O 1
ATOM 2006 N N . GLN A 1 244 ? -0.735 23.313 9.771 1.00 53.59 244 GLN A N 1
ATOM 2007 C CA . GLN A 1 244 ? -1.662 23.315 8.631 1.00 53.59 244 GLN A CA 1
ATOM 2008 C C . GLN A 1 244 ? -0.938 23.560 7.303 1.00 53.59 244 GLN A C 1
ATOM 2010 O O . GLN A 1 244 ? -1.238 22.904 6.309 1.00 53.59 244 GLN A O 1
ATOM 2015 N N . PHE A 1 245 ? 0.067 24.439 7.292 1.00 49.44 245 PHE A N 1
ATOM 2016 C CA . PHE A 1 245 ? 0.888 24.683 6.107 1.00 49.44 245 PHE A CA 1
ATOM 2017 C C . PHE A 1 245 ? 1.685 23.433 5.700 1.00 49.44 245 PHE A C 1
ATOM 2019 O O . PHE A 1 245 ? 1.647 23.014 4.545 1.00 49.44 245 PHE A O 1
ATOM 2026 N N . HIS A 1 246 ? 2.321 22.753 6.659 1.00 48.88 246 HIS A N 1
ATOM 2027 C CA . HIS A 1 246 ? 2.982 21.471 6.399 1.00 48.88 246 HIS A CA 1
ATOM 2028 C C . HIS A 1 246 ? 2.000 20.356 5.995 1.00 48.88 246 HIS A C 1
ATOM 2030 O O . HIS A 1 246 ? 2.338 19.534 5.147 1.00 48.88 246 HIS A O 1
ATOM 2036 N N . GLN A 1 247 ? 0.784 20.320 6.553 1.00 48.62 247 GLN A N 1
ATOM 2037 C CA . GLN A 1 247 ? -0.272 19.387 6.131 1.00 48.62 247 GLN A CA 1
ATOM 2038 C C . GLN A 1 247 ? -0.673 19.608 4.670 1.00 48.62 247 GLN A C 1
ATOM 2040 O O . GLN A 1 247 ? -0.786 18.635 3.924 1.00 48.62 247 GLN A O 1
ATOM 2045 N N . TRP A 1 248 ? -0.837 20.869 4.262 1.00 46.47 248 TRP A N 1
ATOM 2046 C CA . TRP A 1 248 ? -1.162 21.241 2.886 1.00 46.47 248 TRP A CA 1
ATOM 2047 C C . TRP A 1 248 ? -0.059 20.823 1.907 1.00 46.47 248 TRP A C 1
ATOM 2049 O O . TRP A 1 248 ? -0.347 20.304 0.832 1.00 46.47 248 TRP A O 1
ATOM 2059 N N . ILE A 1 249 ? 1.205 20.973 2.310 1.00 42.66 249 ILE A N 1
ATOM 2060 C CA . ILE A 1 249 ? 2.360 20.607 1.482 1.00 42.66 249 ILE A CA 1
ATOM 2061 C C . ILE A 1 249 ? 2.548 19.088 1.401 1.00 42.66 249 ILE A C 1
ATOM 2063 O O . ILE A 1 249 ? 2.871 18.566 0.333 1.00 42.66 249 ILE A O 1
ATOM 2067 N N . PHE A 1 250 ? 2.372 18.362 2.510 1.00 43.41 250 PHE A N 1
ATOM 2068 C CA . PHE A 1 250 ? 2.837 16.979 2.587 1.00 43.41 250 PHE A CA 1
ATOM 2069 C C . PHE A 1 250 ? 1.761 15.904 2.445 1.00 43.41 250 PHE A C 1
ATOM 2071 O O . PHE A 1 250 ? 2.146 14.821 2.029 1.00 43.41 250 PHE A O 1
ATOM 2078 N N . SER A 1 251 ? 0.462 16.144 2.690 1.00 49.03 251 SER A N 1
ATOM 2079 C CA . SER A 1 251 ? -0.640 15.171 2.453 1.00 49.03 251 SER A CA 1
ATOM 2080 C C . SER A 1 251 ? -0.269 13.690 2.734 1.00 49.03 251 SER A C 1
ATOM 2082 O O . SER A 1 251 ? -0.478 12.811 1.898 1.00 49.03 251 SER A O 1
ATOM 2084 N N . ARG A 1 252 ? 0.389 13.429 3.874 1.00 49.28 252 ARG A N 1
ATOM 2085 C CA . ARG A 1 252 ? 1.032 12.152 4.252 1.00 49.28 252 ARG A CA 1
ATOM 2086 C C . ARG A 1 252 ? 0.473 11.641 5.580 1.00 49.28 252 ARG A C 1
ATOM 2088 O O . ARG A 1 252 ? -0.106 12.414 6.342 1.00 49.28 252 ARG A O 1
ATOM 2095 N N . LEU A 1 253 ? 0.708 10.356 5.875 1.00 49.28 253 LEU A N 1
ATOM 2096 C CA . LEU A 1 253 ? 0.593 9.821 7.236 1.00 49.28 253 LEU A CA 1
ATOM 2097 C C . LEU A 1 253 ? 1.451 10.684 8.169 1.00 49.28 253 LEU A C 1
ATOM 2099 O O . LEU A 1 253 ? 2.673 10.727 8.021 1.00 49.28 253 LEU A O 1
ATOM 2103 N N . ARG A 1 254 ? 0.806 11.379 9.108 1.00 58.84 254 ARG A N 1
ATOM 2104 C CA . ARG A 1 254 ? 1.489 12.123 10.167 1.00 58.84 254 ARG A CA 1
ATOM 2105 C C . ARG A 1 254 ? 1.131 11.486 11.499 1.00 58.84 254 ARG A C 1
ATOM 2107 O O . ARG A 1 254 ? -0.015 11.560 11.936 1.00 58.84 254 ARG A O 1
ATOM 2114 N N . MET A 1 255 ? 2.127 10.850 12.103 1.00 56.56 255 MET A N 1
ATOM 2115 C CA . MET A 1 255 ? 2.085 10.450 13.503 1.00 56.56 255 MET A CA 1
ATOM 2116 C C . MET A 1 255 ? 2.382 11.696 14.331 1.00 56.56 255 MET A C 1
ATOM 2118 O O . MET A 1 255 ? 3.354 12.398 14.057 1.00 56.56 255 MET A O 1
ATOM 2122 N N . LEU A 1 256 ? 1.491 12.007 15.263 1.00 58.44 256 LEU A N 1
ATOM 2123 C CA . LEU A 1 256 ? 1.583 13.186 16.113 1.00 58.44 256 LEU A CA 1
ATOM 2124 C C . LEU A 1 256 ? 1.878 12.715 17.526 1.00 58.44 256 LEU A C 1
ATOM 2126 O O . LEU A 1 256 ? 1.029 12.072 18.147 1.00 58.44 256 LEU A O 1
ATOM 2130 N N . ASP A 1 257 ? 3.098 13.002 17.969 1.00 58.88 257 ASP A N 1
ATOM 2131 C CA . ASP A 1 257 ? 3.589 12.636 19.290 1.00 58.88 257 ASP A CA 1
ATOM 2132 C C . ASP A 1 257 ? 2.882 13.445 20.384 1.00 58.88 257 ASP A C 1
ATOM 2134 O O . ASP A 1 257 ? 2.497 14.602 20.178 1.00 58.88 257 ASP A O 1
ATOM 2138 N N . GLN A 1 258 ? 2.742 12.849 21.567 1.00 60.72 258 GLN A N 1
ATOM 2139 C CA . GLN A 1 258 ? 2.157 13.497 22.736 1.00 60.72 258 GLN A CA 1
ATOM 2140 C C . GLN A 1 258 ? 2.850 14.824 23.100 1.00 60.72 258 GLN A C 1
ATOM 2142 O O . GLN A 1 258 ? 2.189 15.738 23.585 1.00 60.72 258 GLN A O 1
ATOM 2147 N N . GLY A 1 259 ? 4.146 14.984 22.825 1.00 59.09 259 GLY A N 1
ATOM 2148 C CA . GLY A 1 259 ? 4.879 16.235 23.030 1.00 59.09 259 GLY A CA 1
ATOM 2149 C C . GLY A 1 259 ? 4.467 17.387 22.099 1.00 59.09 259 GLY A C 1
ATOM 2150 O O . GLY A 1 259 ? 4.744 18.552 22.400 1.00 59.09 259 GLY A O 1
ATOM 2151 N N . GLU A 1 260 ? 3.791 17.102 20.980 1.00 58.25 260 GLU A N 1
ATOM 2152 C CA . GLU A 1 260 ? 3.239 18.118 20.066 1.00 58.25 260 GLU A CA 1
ATOM 2153 C C . GLU A 1 260 ? 1.831 18.597 20.475 1.00 58.25 260 GLU A C 1
ATOM 2155 O O . GLU A 1 260 ? 1.279 19.531 19.871 1.00 58.25 260 GLU A O 1
ATOM 2160 N N . LEU A 1 261 ? 1.258 17.970 21.505 1.00 55.75 261 LEU A N 1
ATOM 2161 C CA . LEU A 1 261 ? -0.104 18.172 21.977 1.00 55.75 261 LEU A CA 1
ATOM 2162 C C . LEU A 1 261 ? -0.169 19.067 23.230 1.00 55.75 261 LEU A C 1
ATOM 2164 O O . LEU A 1 261 ? 0.706 19.005 24.092 1.00 55.75 261 LEU A O 1
ATOM 2168 N N . TRP A 1 262 ? -1.225 19.886 23.333 1.00 54.97 262 TRP A N 1
ATOM 2169 C CA . TRP A 1 262 ? -1.649 20.561 24.572 1.00 54.97 262 TRP A CA 1
ATOM 2170 C C . TRP A 1 262 ? -2.976 19.994 25.067 1.00 54.97 262 TRP A C 1
ATOM 2172 O O . TRP A 1 262 ? -3.868 19.758 24.207 1.00 54.97 262 TRP A O 1
#

Foldseek 3Di:
DQLLDDDDPLLCVLAVVQLVQVCCVQPVVDDDRPVVSVVSNLVSVLVSVVVLRCRHPCSPPPVLVPDDSVVNSCCCRVQNVNCQVALLQLLLLLLLAVCLVCVVVCLVPVLLQSLLSCLLQQSHQWDWDPDDPPGHIDIDGSNVVSQPQDDPSNDRDSCQVVDPDGDDRCSQDDDPGGRPCPVVSSVVSNVVCCVQRNPFQKHKDWDPPDDDDSHLQQETEIEMEGDDDDPDDPKDFDCVPVVVVVSVVPSYYDYDYPVRTD